Protein AF-A0A9Q0GE76-F1 (afdb_monomer_lite)

Structure (mmCIF, N/CA/C/O backbone):
data_AF-A0A9Q0GE76-F1
#
_entry.id   AF-A0A9Q0GE76-F1
#
loop_
_atom_site.group_PDB
_atom_site.id
_atom_site.type_symbol
_atom_site.label_atom_id
_atom_site.label_alt_id
_atom_site.label_comp_id
_atom_site.label_asym_id
_atom_site.label_entity_id
_atom_site.label_seq_id
_atom_site.pdbx_PDB_ins_code
_atom_site.Cartn_x
_atom_site.Cartn_y
_atom_site.Cartn_z
_atom_site.occupancy
_atom_site.B_iso_or_equiv
_atom_site.auth_seq_id
_atom_site.auth_comp_id
_atom_site.auth_asym_id
_atom_site.auth_atom_id
_atom_site.pdbx_PDB_model_num
ATOM 1 N N . MET A 1 1 ? -14.699 -51.812 -20.882 1.00 36.34 1 MET A N 1
ATOM 2 C CA . MET A 1 1 ? -13.982 -50.921 -19.942 1.00 36.34 1 MET A CA 1
ATOM 3 C C . MET A 1 1 ? -14.467 -49.500 -20.167 1.00 36.34 1 MET A C 1
ATOM 5 O O . MET A 1 1 ? -14.424 -49.036 -21.296 1.00 36.34 1 MET A O 1
ATOM 9 N N . ARG A 1 2 ? -15.008 -48.868 -19.119 1.00 34.66 2 ARG A N 1
ATOM 10 C CA . ARG A 1 2 ? -15.508 -47.485 -19.124 1.00 34.66 2 ARG A CA 1
ATOM 11 C C . ARG A 1 2 ? -14.364 -46.506 -19.398 1.00 34.66 2 ARG A C 1
ATOM 13 O O . ARG A 1 2 ? -13.300 -46.657 -18.803 1.00 34.66 2 ARG A O 1
ATOM 20 N N . ARG A 1 3 ? -14.626 -45.445 -20.157 1.00 31.73 3 ARG A N 1
ATOM 21 C CA . ARG A 1 3 ? -14.050 -44.131 -19.863 1.00 31.73 3 ARG A CA 1
ATOM 22 C C . ARG A 1 3 ? -15.157 -43.089 -19.976 1.00 31.73 3 ARG A C 1
ATOM 24 O O . ARG A 1 3 ? -15.777 -42.942 -21.020 1.00 31.73 3 ARG A O 1
ATOM 31 N N . VAL A 1 4 ? -15.447 -42.495 -18.828 1.00 36.97 4 VAL A N 1
ATOM 32 C CA . VAL A 1 4 ? -16.409 -41.422 -18.597 1.00 36.97 4 VAL A CA 1
ATOM 33 C C . VAL A 1 4 ? -15.795 -40.146 -19.166 1.00 36.97 4 VAL A C 1
ATOM 35 O O . VAL A 1 4 ? -14.656 -39.827 -18.827 1.00 36.97 4 VAL A O 1
ATOM 38 N N . GLY A 1 5 ? -16.518 -39.459 -20.050 1.00 33.78 5 GLY A N 1
ATOM 39 C CA . GLY A 1 5 ? -16.226 -38.072 -20.394 1.00 33.78 5 GLY A CA 1
ATOM 40 C C . GLY A 1 5 ? -16.645 -37.199 -19.219 1.00 33.78 5 GLY A C 1
ATOM 41 O O . GLY A 1 5 ? -17.834 -37.081 -18.943 1.00 33.78 5 GLY A O 1
ATOM 42 N N . GLY A 1 6 ? -15.663 -36.684 -18.483 1.00 31.02 6 GLY A N 1
ATOM 43 C CA . GLY A 1 6 ? -15.847 -35.573 -17.559 1.00 31.02 6 GLY A CA 1
ATOM 44 C C . GLY A 1 6 ? -15.512 -34.301 -18.318 1.00 31.02 6 GLY A C 1
ATOM 45 O O . GLY A 1 6 ? -14.341 -34.021 -18.555 1.00 31.02 6 GLY A O 1
ATOM 46 N N . GLU A 1 7 ? -16.547 -33.607 -18.768 1.00 31.56 7 GLU A N 1
ATOM 47 C CA . GLU A 1 7 ? -16.468 -32.236 -19.254 1.00 31.56 7 GLU A CA 1
ATOM 48 C C . GLU A 1 7 ? -16.295 -31.359 -18.008 1.00 31.56 7 GLU A C 1
ATOM 50 O O . GLU A 1 7 ? -17.175 -31.289 -17.151 1.00 31.56 7 GLU A O 1
ATOM 55 N N . GLU A 1 8 ? -15.089 -30.822 -17.821 1.00 35.66 8 GLU A N 1
ATOM 56 C CA . GLU A 1 8 ? -14.811 -29.863 -16.758 1.00 35.66 8 GLU A CA 1
ATOM 57 C C . GLU A 1 8 ? -15.479 -28.537 -17.137 1.00 35.66 8 GLU A C 1
ATOM 59 O O . GLU A 1 8 ? -14.903 -27.721 -17.857 1.00 35.66 8 GLU A O 1
ATOM 64 N N . ASP A 1 9 ? -16.706 -28.336 -16.654 1.00 33.47 9 ASP A N 1
ATOM 65 C CA . ASP A 1 9 ? -17.373 -27.035 -16.613 1.00 33.47 9 ASP A CA 1
ATOM 66 C C . ASP A 1 9 ? -16.577 -26.097 -15.694 1.00 33.47 9 ASP A C 1
ATOM 68 O O . ASP A 1 9 ? -16.864 -25.910 -14.507 1.00 33.47 9 ASP A O 1
ATOM 72 N N . GLY A 1 10 ? -15.520 -25.508 -16.246 1.00 40.62 10 GLY A N 1
ATOM 73 C CA . GLY A 1 10 ? -14.875 -24.338 -15.682 1.00 40.62 10 GLY A CA 1
ATOM 74 C C . GLY A 1 10 ? -15.863 -23.183 -15.739 1.00 40.62 10 GLY A C 1
ATOM 75 O O . GLY A 1 10 ? -15.993 -22.530 -16.771 1.00 40.62 10 GLY A O 1
ATOM 76 N N . VAL A 1 11 ? -16.571 -22.942 -14.635 1.00 41.84 11 VAL A N 1
ATOM 77 C CA . VAL A 1 11 ? -17.448 -21.779 -14.460 1.00 41.84 11 VAL A CA 1
ATOM 78 C C . VAL A 1 11 ? -16.583 -20.519 -14.519 1.00 41.84 11 VAL A C 1
ATOM 80 O O . VAL A 1 11 ? -16.054 -20.046 -13.512 1.00 41.84 11 VAL A O 1
ATOM 83 N N . LEU A 1 12 ? -16.402 -19.989 -15.727 1.00 40.25 12 LEU A N 1
ATOM 84 C CA . LEU A 1 12 ? -15.929 -18.634 -15.953 1.00 40.25 12 LEU A CA 1
ATOM 85 C C . LEU A 1 12 ? -17.039 -17.719 -15.445 1.00 40.25 12 LEU A C 1
ATOM 87 O O . LEU A 1 12 ? -18.033 -17.498 -16.130 1.00 40.25 12 LEU A O 1
ATOM 91 N N . VAL A 1 13 ? -16.909 -17.263 -14.200 1.00 48.38 13 VAL A N 1
ATOM 92 C CA . VAL A 1 13 ? -17.809 -16.249 -13.655 1.00 48.38 13 VAL A CA 1
ATOM 93 C C . VAL A 1 13 ? -17.644 -15.008 -14.524 1.00 48.38 13 VAL A C 1
ATOM 95 O O . VAL A 1 13 ? -16.573 -14.402 -14.538 1.00 48.38 13 VAL A O 1
ATOM 98 N N . ASP A 1 14 ? -18.690 -14.682 -15.276 1.00 49.78 14 ASP A N 1
ATOM 99 C CA . ASP A 1 14 ? -18.704 -13.556 -16.198 1.00 49.78 14 ASP A CA 1
ATOM 100 C C . ASP A 1 14 ? -18.485 -12.248 -15.417 1.00 49.78 14 ASP A C 1
ATOM 102 O O . ASP A 1 14 ? -19.073 -12.033 -14.347 1.00 49.78 14 ASP A O 1
ATOM 106 N N . ASP A 1 15 ? -17.632 -11.360 -15.933 1.00 50.59 15 ASP A N 1
ATOM 107 C CA . ASP A 1 15 ? -17.317 -10.071 -15.300 1.00 50.59 15 ASP A CA 1
ATOM 108 C C . ASP A 1 15 ? -18.595 -9.232 -15.093 1.00 50.59 15 ASP A C 1
ATOM 110 O O . ASP A 1 15 ? -18.700 -8.448 -14.142 1.00 50.59 15 ASP A O 1
ATOM 114 N N . GLU A 1 16 ? -19.615 -9.437 -15.933 1.00 55.38 16 GLU A N 1
ATOM 115 C CA . GLU A 1 16 ? -20.924 -8.796 -15.804 1.00 55.38 16 GLU A CA 1
ATOM 116 C C . GLU A 1 16 ? -21.719 -9.305 -14.587 1.00 55.38 16 GLU A C 1
ATOM 118 O O . GLU A 1 16 ? -22.414 -8.532 -13.914 1.00 55.38 16 GLU A O 1
ATOM 123 N N . GLU A 1 17 ? -21.588 -10.587 -14.250 1.00 66.50 17 GLU A N 1
ATOM 124 C CA . GLU A 1 17 ? -22.221 -11.184 -13.075 1.00 66.50 17 GLU A CA 1
ATOM 125 C C . GLU A 1 17 ? -21.525 -10.729 -11.787 1.00 66.50 17 GLU A C 1
ATOM 127 O O . GLU A 1 17 ? -22.196 -10.350 -10.821 1.00 66.50 17 GLU A O 1
ATOM 132 N N . LEU A 1 18 ? -20.190 -10.645 -11.790 1.00 56.22 18 LEU A N 1
ATOM 133 C CA . LEU A 1 18 ? -19.422 -10.038 -10.698 1.00 56.22 18 LEU A CA 1
ATOM 134 C C . LEU A 1 18 ? -19.805 -8.572 -10.488 1.00 56.22 18 LEU A C 1
ATOM 136 O O . LEU A 1 18 ? -20.020 -8.147 -9.348 1.00 56.22 18 LEU A O 1
ATOM 140 N N . PHE A 1 19 ? -19.959 -7.807 -11.569 1.00 55.41 19 PHE A N 1
ATOM 141 C CA . PHE A 1 19 ? -20.387 -6.414 -11.500 1.00 55.41 19 PHE A CA 1
ATOM 142 C C . PHE A 1 19 ? -21.818 -6.277 -10.965 1.00 55.41 19 PHE A C 1
ATOM 144 O O . PHE A 1 19 ? -22.079 -5.434 -10.101 1.00 55.41 19 PHE A O 1
ATOM 151 N N . ARG A 1 20 ? -22.749 -7.135 -11.403 1.00 66.25 20 ARG A N 1
ATOM 152 C CA . ARG A 1 20 ? -24.117 -7.191 -10.860 1.00 66.25 20 ARG A CA 1
ATOM 153 C C . ARG A 1 20 ? -24.128 -7.545 -9.380 1.00 66.25 20 ARG A C 1
ATOM 155 O O . ARG A 1 20 ? -24.852 -6.904 -8.619 1.00 66.25 20 ARG A O 1
ATOM 162 N N . ARG A 1 21 ? -23.319 -8.513 -8.954 1.00 67.38 21 ARG A N 1
ATOM 163 C CA . ARG A 1 21 ? -23.242 -8.955 -7.556 1.00 67.38 21 ARG A CA 1
ATOM 164 C C . ARG A 1 21 ? -22.622 -7.888 -6.658 1.00 67.38 21 ARG A C 1
ATOM 166 O O . ARG A 1 21 ? -23.138 -7.631 -5.571 1.00 67.38 21 ARG A O 1
ATOM 173 N N . TRP A 1 22 ? -21.591 -7.196 -7.143 1.00 73.50 22 TRP A N 1
ATOM 174 C CA . TRP A 1 22 ? -21.016 -6.023 -6.485 1.00 73.50 22 TRP A CA 1
ATOM 175 C C . TRP A 1 22 ? -22.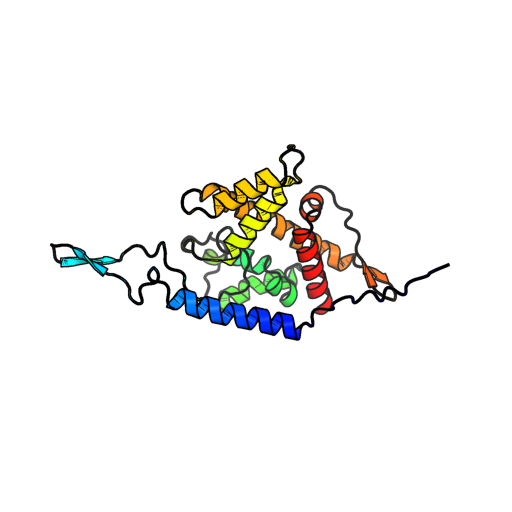044 -4.896 -6.344 1.00 73.50 22 TRP A C 1
ATOM 177 O O . TRP A 1 22 ? -22.257 -4.384 -5.245 1.00 73.50 22 TRP A O 1
ATOM 187 N N . LYS A 1 23 ? -22.745 -4.560 -7.434 1.00 66.25 23 LYS A N 1
ATOM 188 C CA . LYS A 1 23 ? -23.779 -3.519 -7.452 1.00 66.25 23 LYS A CA 1
ATOM 189 C C . LYS A 1 23 ? -24.917 -3.863 -6.488 1.00 66.25 23 LYS A C 1
ATOM 191 O O . LYS A 1 23 ? -25.339 -3.009 -5.715 1.00 66.25 23 LYS A O 1
ATOM 196 N N . TRP A 1 24 ? -25.365 -5.118 -6.473 1.00 77.88 24 TRP A N 1
ATOM 197 C CA . TRP A 1 24 ? -26.381 -5.604 -5.540 1.00 77.88 24 TRP A CA 1
ATOM 198 C C . TRP A 1 24 ? -25.938 -5.444 -4.081 1.00 77.88 24 TRP A C 1
ATOM 200 O O . TRP A 1 24 ? -26.679 -4.865 -3.284 1.00 77.88 24 TRP A O 1
ATOM 210 N N . GLY A 1 25 ? -24.715 -5.870 -3.748 1.00 72.25 25 GLY A N 1
ATOM 211 C CA . GLY A 1 25 ? -24.142 -5.714 -2.409 1.00 72.25 25 GLY A CA 1
ATOM 212 C C . GLY A 1 25 ? -24.018 -4.250 -1.981 1.00 72.25 25 GLY A C 1
ATOM 213 O O . GLY A 1 25 ? -24.386 -3.909 -0.858 1.00 72.25 25 GLY A O 1
ATOM 214 N N . TYR A 1 26 ? -23.587 -3.370 -2.888 1.00 69.38 26 TYR A N 1
ATOM 215 C CA . TYR A 1 26 ? -23.480 -1.930 -2.648 1.00 69.38 26 TYR A CA 1
ATOM 216 C C . TYR A 1 26 ? -24.834 -1.299 -2.292 1.00 69.38 26 TYR A C 1
ATOM 218 O O . TYR A 1 26 ? -24.951 -0.624 -1.267 1.00 69.38 26 TYR A O 1
ATOM 226 N N . TYR A 1 27 ? -25.882 -1.568 -3.081 1.00 70.25 27 TYR A N 1
ATOM 227 C CA . TYR A 1 27 ? -27.222 -1.032 -2.814 1.00 70.25 27 TYR A CA 1
ATOM 228 C C . TYR A 1 27 ? -27.811 -1.553 -1.499 1.00 70.25 27 TYR A C 1
ATOM 230 O O . TYR A 1 27 ? -28.368 -0.772 -0.727 1.00 70.25 27 TYR A O 1
ATOM 238 N N . HIS A 1 28 ? -27.664 -2.850 -1.215 1.00 74.81 28 HIS A N 1
ATOM 239 C CA . HIS A 1 28 ? -28.216 -3.449 0.003 1.00 74.81 28 HIS A CA 1
ATOM 240 C C . HIS A 1 28 ? -27.469 -2.993 1.258 1.00 74.81 28 HIS A C 1
ATOM 242 O O . HIS A 1 28 ? -28.109 -2.703 2.269 1.00 74.81 28 HIS A O 1
ATOM 248 N N . MET A 1 29 ? -26.140 -2.850 1.202 1.00 69.06 29 MET A N 1
ATOM 249 C CA . MET A 1 29 ? -25.375 -2.278 2.313 1.00 69.06 29 MET A CA 1
ATOM 250 C C . MET A 1 29 ? -25.726 -0.812 2.546 1.00 69.06 29 MET A C 1
ATOM 252 O O . MET A 1 29 ? -25.928 -0.428 3.693 1.00 69.06 29 MET A O 1
ATOM 256 N N . GLY A 1 30 ? -25.851 0.001 1.493 1.00 66.25 30 GLY A N 1
ATOM 257 C CA . GLY A 1 30 ? -26.258 1.402 1.629 1.00 66.25 30 GLY A CA 1
ATOM 258 C C . GLY A 1 30 ? -27.639 1.544 2.275 1.00 66.25 30 GLY A C 1
ATOM 259 O O . GLY A 1 30 ? -27.824 2.353 3.187 1.00 66.25 30 GLY A O 1
ATOM 260 N N . ALA A 1 31 ? -28.593 0.702 1.869 1.00 69.25 31 ALA A N 1
ATOM 261 C CA . ALA A 1 31 ? -29.918 0.646 2.477 1.00 69.25 31 ALA A CA 1
ATOM 262 C C . ALA A 1 31 ? -29.854 0.227 3.957 1.00 69.25 31 ALA A C 1
ATOM 264 O O . ALA A 1 31 ? -30.420 0.917 4.803 1.00 69.25 31 ALA A O 1
ATOM 265 N N . ALA A 1 32 ? -29.107 -0.835 4.281 1.00 71.31 32 ALA A N 1
ATOM 266 C CA . ALA A 1 32 ? -28.954 -1.346 5.644 1.00 71.31 32 ALA A CA 1
ATOM 267 C C . ALA A 1 32 ? -28.254 -0.350 6.585 1.00 71.31 32 ALA A C 1
ATOM 269 O O . ALA A 1 32 ? -28.627 -0.215 7.750 1.00 71.31 32 ALA A O 1
ATOM 270 N N . ILE A 1 33 ? -27.253 0.377 6.083 1.00 66.06 33 ILE A N 1
ATOM 271 C CA . ILE A 1 33 ? -26.531 1.419 6.822 1.00 66.06 33 ILE A CA 1
ATOM 272 C C . ILE A 1 33 ? -27.467 2.583 7.168 1.00 66.06 33 ILE A C 1
ATOM 274 O O . ILE A 1 33 ? -27.432 3.079 8.297 1.00 66.06 33 ILE A O 1
ATOM 278 N N . ASN A 1 34 ? -28.318 2.990 6.224 1.00 65.94 34 ASN A N 1
ATOM 279 C CA . ASN A 1 34 ? -29.277 4.081 6.405 1.00 65.94 34 ASN A CA 1
ATOM 280 C C . ASN A 1 34 ? -30.494 3.684 7.258 1.00 65.94 34 ASN A C 1
ATOM 282 O O . ASN A 1 34 ? -31.120 4.555 7.862 1.00 65.94 34 ASN A O 1
ATOM 286 N N . SER A 1 35 ? -30.834 2.393 7.317 1.00 64.94 35 SER A N 1
ATOM 287 C CA . SER A 1 35 ? -31.911 1.860 8.159 1.00 64.94 35 SER A CA 1
ATOM 288 C C . SER A 1 35 ? -31.447 1.426 9.554 1.00 64.94 35 SER A C 1
ATOM 290 O O . SER A 1 35 ? -32.275 1.064 10.387 1.00 64.94 35 SER A O 1
ATOM 292 N N . SER A 1 36 ? -30.138 1.418 9.827 1.00 62.47 36 SER A N 1
ATOM 293 C CA . SER A 1 36 ? -29.599 0.942 11.102 1.00 62.47 36 SER A CA 1
ATOM 294 C C . SER A 1 36 ? -29.864 1.939 12.232 1.00 62.47 36 SER A C 1
ATOM 296 O O . SER A 1 36 ? -29.447 3.093 12.169 1.00 62.47 36 SER A O 1
ATOM 298 N N . HIS A 1 37 ? -30.494 1.476 13.317 1.00 52.38 37 HIS A N 1
ATOM 299 C CA . HIS A 1 37 ? -30.852 2.284 14.494 1.00 52.38 37 HIS A CA 1
ATOM 300 C C . HIS A 1 37 ? -29.665 2.998 15.171 1.00 52.38 37 HIS A C 1
ATOM 302 O O . HIS A 1 37 ? -29.872 3.978 15.884 1.00 52.38 37 HIS A O 1
ATOM 308 N N . ARG A 1 38 ? -28.422 2.538 14.952 1.00 53.09 38 ARG A N 1
ATOM 309 C CA . ARG A 1 38 ? -27.202 3.198 15.464 1.00 53.09 38 ARG A CA 1
ATOM 310 C C . ARG A 1 38 ? -26.781 4.422 14.644 1.00 53.09 38 ARG A C 1
ATOM 312 O O . ARG A 1 38 ? -25.947 5.199 15.093 1.00 53.09 38 ARG A O 1
ATOM 319 N N . ASN A 1 39 ? -27.351 4.608 13.456 1.00 53.06 39 ASN A N 1
ATOM 320 C CA . ASN A 1 39 ? -26.994 5.660 12.514 1.00 53.06 39 ASN A CA 1
ATOM 321 C C . ASN A 1 39 ? -28.075 6.754 12.516 1.00 53.06 39 ASN A C 1
ATOM 323 O O . ASN A 1 39 ? -28.866 6.900 11.586 1.00 53.06 39 ASN A O 1
ATOM 327 N N . LEU A 1 40 ? -28.169 7.484 13.630 1.00 52.72 40 LEU A N 1
ATOM 328 C CA . LEU A 1 40 ? -29.172 8.535 13.834 1.00 52.72 40 LEU A CA 1
ATOM 329 C C . LEU A 1 40 ? -29.051 9.635 12.768 1.00 52.72 40 LEU A C 1
ATOM 331 O O . LEU A 1 40 ? -27.985 10.208 12.584 1.00 52.72 40 LEU A O 1
ATOM 335 N N . LYS A 1 41 ? -30.149 9.989 12.089 1.00 49.34 41 LYS A N 1
ATOM 336 C CA . LYS A 1 41 ? -30.158 10.943 10.956 1.00 49.34 41 LYS A CA 1
ATOM 337 C C . LYS A 1 41 ? -29.669 12.366 11.279 1.00 49.34 41 LYS A C 1
ATOM 339 O O . LYS A 1 41 ? -29.375 13.112 10.354 1.00 49.34 41 LYS A O 1
ATOM 344 N N . ALA A 1 42 ? -29.541 12.738 12.551 1.00 52.25 42 ALA A N 1
ATOM 345 C CA . ALA A 1 42 ? -29.111 14.066 12.980 1.00 52.25 42 ALA A CA 1
ATOM 346 C C . ALA A 1 42 ? -28.002 13.989 14.036 1.00 52.25 42 ALA A C 1
ATOM 348 O O . ALA A 1 42 ? -27.852 12.987 14.734 1.00 52.25 42 ALA A O 1
ATOM 349 N N . LEU A 1 43 ? -27.216 15.059 14.124 1.00 50.38 43 LEU A N 1
ATOM 350 C CA . LEU A 1 43 ? -26.280 15.310 15.209 1.00 50.38 43 LEU A CA 1
ATOM 351 C C . LEU A 1 43 ? -27.047 15.419 16.524 1.00 50.38 43 LEU A C 1
ATOM 353 O O . LEU A 1 43 ? -27.748 16.401 16.746 1.00 50.38 43 LEU A O 1
ATOM 357 N N . THR A 1 44 ? -26.943 14.412 17.388 1.00 51.59 44 THR A N 1
ATOM 358 C CA . THR A 1 44 ? -27.561 14.463 18.712 1.00 51.59 44 THR A CA 1
ATOM 359 C C . THR A 1 44 ? -26.769 15.448 19.571 1.00 51.59 44 THR A C 1
ATOM 361 O O . THR A 1 44 ? -25.779 15.089 20.208 1.00 51.59 44 THR A O 1
ATOM 364 N N . THR A 1 45 ? -27.156 16.721 19.552 1.00 54.78 45 THR A N 1
ATOM 365 C CA . THR A 1 45 ? -26.807 17.658 20.619 1.00 54.78 45 THR A CA 1
ATOM 366 C C . THR A 1 45 ? -27.635 17.290 21.841 1.00 54.78 45 THR A C 1
ATOM 368 O O . THR A 1 45 ? -28.852 17.455 21.848 1.00 54.78 45 THR A O 1
ATOM 371 N N . VAL A 1 46 ? -26.985 16.742 22.860 1.00 55.50 46 VAL A N 1
ATOM 372 C CA . VAL A 1 46 ? -27.577 16.489 24.171 1.00 55.50 46 VAL A CA 1
ATOM 373 C C . VAL A 1 46 ? -27.581 17.814 24.927 1.00 55.50 46 VAL A C 1
ATOM 375 O O . VAL A 1 46 ? -26.522 18.358 25.226 1.00 55.50 46 VAL A O 1
ATOM 378 N N . THR A 1 47 ? -28.759 18.356 25.222 1.00 59.81 47 THR A N 1
ATOM 379 C CA . THR A 1 47 ? -28.901 19.488 26.146 1.00 59.81 47 THR A CA 1
ATOM 380 C C . THR A 1 47 ? -28.720 18.995 27.577 1.00 59.81 47 THR A C 1
ATOM 382 O O . THR A 1 47 ? -29.517 18.185 28.055 1.00 59.81 47 THR A O 1
ATOM 385 N N . LEU A 1 48 ? -27.689 19.479 28.268 1.00 67.19 48 LEU A N 1
ATOM 386 C CA . LEU A 1 48 ? -27.581 19.344 29.722 1.00 67.19 48 LEU A CA 1
ATOM 387 C C . LEU A 1 48 ? -28.691 20.151 30.424 1.00 67.19 48 LEU A C 1
ATOM 389 O O . LEU A 1 48 ? -29.321 21.018 29.815 1.00 67.19 48 LEU A O 1
ATOM 393 N N . LYS A 1 49 ? -28.931 19.883 31.715 1.00 67.25 49 LYS A N 1
ATOM 394 C CA . LYS A 1 49 ? -29.987 20.543 32.520 1.00 67.25 49 LYS A CA 1
ATOM 395 C C . LYS A 1 49 ? -29.813 22.069 32.621 1.00 67.25 49 LYS A C 1
ATOM 397 O O . LYS A 1 49 ? -30.762 22.787 32.901 1.00 67.25 49 LYS A O 1
ATOM 402 N N . ASP A 1 50 ? -28.602 22.527 32.360 1.00 65.25 50 ASP A N 1
ATOM 403 C CA . ASP A 1 50 ? -28.073 23.884 32.395 1.00 65.25 50 ASP A CA 1
ATOM 404 C C . ASP A 1 50 ? -28.098 24.571 31.008 1.00 65.25 50 ASP A C 1
ATOM 406 O O . ASP A 1 50 ? -27.612 25.686 30.851 1.00 65.25 50 ASP A O 1
ATOM 410 N N . GLY A 1 51 ? -28.707 23.940 29.995 1.00 65.81 51 GLY A N 1
ATOM 411 C CA . GLY A 1 51 ? -28.939 24.527 28.667 1.00 65.81 51 GLY A CA 1
ATOM 412 C C . GLY A 1 51 ? -27.772 24.393 27.682 1.00 65.81 51 GLY A C 1
ATOM 413 O O . GLY A 1 51 ? -27.918 24.723 26.506 1.00 65.81 51 GLY A O 1
ATOM 414 N N . THR A 1 52 ? -26.630 23.861 28.120 1.00 66.38 52 THR A N 1
ATOM 415 C CA . THR A 1 52 ? -25.457 23.619 27.268 1.00 66.38 52 THR A CA 1
ATOM 416 C C . THR A 1 52 ? -25.714 22.470 26.286 1.00 66.38 52 THR A C 1
ATOM 418 O O . THR A 1 52 ? -26.029 21.351 26.695 1.00 66.38 52 THR A O 1
ATOM 421 N N . LEU A 1 53 ? -25.554 22.734 24.985 1.00 61.94 53 LEU A N 1
ATOM 422 C CA . LEU A 1 53 ? -25.663 21.745 23.906 1.00 61.94 53 LEU A CA 1
ATOM 423 C C . LEU A 1 53 ? -24.335 20.989 23.746 1.00 61.94 53 LEU A C 1
ATOM 425 O O . LEU A 1 53 ? -23.377 21.524 23.190 1.00 61.94 53 LEU A O 1
ATOM 429 N N . ILE A 1 54 ? -24.270 19.735 24.192 1.00 56.31 54 ILE A N 1
ATOM 430 C CA . ILE A 1 54 ? -23.101 18.867 23.998 1.00 56.31 54 ILE A CA 1
ATOM 431 C C . ILE A 1 54 ? -23.322 17.980 22.776 1.00 56.31 54 ILE A C 1
ATOM 433 O O . ILE A 1 54 ? -24.266 17.197 22.721 1.00 56.31 54 ILE A O 1
ATOM 437 N N . ARG A 1 55 ? -22.425 18.063 21.794 1.00 54.59 55 ARG A N 1
ATOM 438 C CA . ARG A 1 55 ? -22.407 17.164 20.633 1.00 54.59 55 ARG A CA 1
ATOM 439 C C . ARG A 1 55 ? -22.003 15.755 21.080 1.00 54.59 55 ARG A C 1
ATOM 441 O O . ARG A 1 55 ? -20.907 15.577 21.606 1.00 54.59 55 ARG A O 1
ATOM 448 N N . ALA A 1 56 ? -22.867 14.760 20.876 1.00 50.94 56 ALA A N 1
ATOM 449 C CA . ALA A 1 56 ? -22.519 13.365 21.147 1.00 50.94 56 ALA A CA 1
ATOM 450 C C . ALA A 1 56 ? -21.313 12.925 20.277 1.00 50.94 56 ALA A C 1
ATOM 452 O O . ALA A 1 56 ? -21.288 13.263 19.089 1.00 50.94 56 ALA A O 1
ATOM 453 N N . PRO A 1 57 ? -20.323 12.182 20.819 1.00 53.72 57 PRO A N 1
ATOM 454 C CA . PRO A 1 57 ? -19.183 11.694 20.040 1.00 53.72 57 PRO A CA 1
ATOM 455 C C . PRO A 1 57 ? -19.648 10.795 18.885 1.00 53.72 57 PRO A C 1
ATOM 457 O O . PRO A 1 57 ? -20.415 9.860 19.108 1.00 53.72 57 PRO A O 1
ATOM 460 N N . GLU A 1 58 ? -19.165 11.025 17.659 1.00 55.09 58 GLU A N 1
ATOM 461 C CA . GLU A 1 58 ? -19.627 10.323 16.438 1.00 55.09 58 GLU A CA 1
ATOM 462 C C . GLU A 1 58 ? -19.226 8.832 16.348 1.00 55.09 58 GLU A C 1
ATOM 464 O O . GLU A 1 58 ? -19.531 8.160 15.370 1.00 55.09 58 GLU A O 1
ATOM 469 N N . SER A 1 59 ? -18.626 8.282 17.408 1.00 51.94 59 SER A N 1
ATOM 470 C CA . SER A 1 59 ? -17.793 7.065 17.450 1.00 51.94 59 SER A CA 1
ATOM 471 C C . SER A 1 59 ? -18.459 5.720 17.079 1.00 51.94 59 SER A C 1
ATOM 473 O O . SER A 1 59 ? -17.865 4.663 17.266 1.00 51.94 59 SER A O 1
ATOM 475 N N . THR A 1 60 ? -19.700 5.699 16.590 1.00 55.66 60 THR A N 1
ATOM 476 C CA . THR A 1 60 ? -20.389 4.458 16.162 1.00 55.66 60 THR A CA 1
ATOM 477 C C . THR A 1 60 ? -21.231 4.609 14.893 1.00 55.66 60 THR A C 1
ATOM 479 O O . THR A 1 60 ? -21.989 3.698 14.546 1.00 55.66 60 THR A O 1
ATOM 482 N N . ARG A 1 61 ? -21.115 5.735 14.180 1.00 59.09 61 ARG A N 1
ATOM 483 C CA . ARG A 1 61 ? -21.854 5.963 12.935 1.00 59.09 61 ARG A CA 1
ATOM 484 C C . ARG A 1 61 ? -21.086 5.374 11.756 1.00 59.09 61 ARG A C 1
ATOM 486 O O . ARG A 1 61 ? -19.872 5.470 11.674 1.00 59.09 61 ARG A O 1
ATOM 493 N N . ILE A 1 62 ? -21.805 4.742 10.832 1.00 60.03 62 ILE A N 1
ATOM 494 C CA . ILE A 1 62 ? -21.222 4.208 9.597 1.00 60.03 62 ILE A CA 1
ATOM 495 C C . ILE A 1 62 ? -21.749 5.076 8.463 1.00 60.03 62 ILE A C 1
ATOM 497 O O . ILE A 1 62 ? -22.891 4.921 8.054 1.00 60.03 62 ILE A O 1
ATOM 501 N N . ALA A 1 63 ? -20.962 6.010 7.944 1.00 60.72 63 ALA A N 1
ATOM 502 C CA . ALA A 1 63 ? -21.384 6.783 6.779 1.00 60.72 63 ALA A CA 1
ATOM 503 C C . ALA A 1 63 ? -21.079 6.028 5.470 1.00 60.72 63 ALA A C 1
ATOM 505 O O . ALA A 1 63 ? -20.120 5.248 5.372 1.00 60.72 63 ALA A O 1
ATOM 506 N N . CYS A 1 64 ? -21.910 6.254 4.451 1.00 52.19 64 CYS A N 1
ATOM 507 C CA . CYS A 1 64 ? -21.528 5.994 3.066 1.00 52.19 64 CYS A CA 1
ATOM 508 C C . CYS A 1 64 ? -20.780 7.236 2.578 1.00 52.19 64 CYS A C 1
ATOM 510 O O . CYS A 1 64 ? -21.357 8.321 2.564 1.00 52.19 64 CYS A O 1
ATOM 512 N N . GLN A 1 65 ? -19.502 7.090 2.243 1.00 53.25 65 GLN A N 1
ATOM 513 C CA . GLN A 1 65 ? -18.687 8.166 1.689 1.00 53.25 65 GLN A CA 1
ATOM 514 C C . GLN A 1 65 ? -18.016 7.678 0.409 1.00 53.25 65 GLN A C 1
ATOM 516 O O . GLN A 1 65 ? -17.585 6.524 0.337 1.00 53.25 65 GLN A O 1
ATOM 521 N N . ASP A 1 66 ? -17.940 8.568 -0.580 1.00 49.34 66 ASP A N 1
ATOM 522 C CA . ASP A 1 66 ? -17.131 8.363 -1.775 1.00 49.34 66 ASP A CA 1
ATOM 523 C C . ASP A 1 66 ? -15.676 8.654 -1.415 1.00 49.34 66 ASP A C 1
ATOM 525 O O . ASP A 1 66 ? -15.265 9.804 -1.258 1.00 49.34 66 ASP A O 1
ATOM 529 N N . GLU A 1 67 ? -14.907 7.589 -1.216 1.00 50.97 67 GLU A N 1
ATOM 530 C CA . GLU A 1 67 ? -13.527 7.695 -0.763 1.00 50.97 67 GLU A CA 1
ATOM 531 C C . GLU A 1 67 ? -12.565 7.680 -1.961 1.00 50.97 67 GLU A C 1
ATOM 533 O O . GLU A 1 67 ? -12.689 6.826 -2.853 1.00 50.97 67 GLU A O 1
ATOM 538 N N . PRO A 1 68 ? -11.591 8.607 -2.026 1.00 51.78 68 PRO A N 1
ATOM 539 C CA . PRO A 1 68 ? -10.552 8.532 -3.039 1.00 51.78 68 PRO A CA 1
ATOM 540 C C . PRO A 1 68 ? -9.762 7.228 -2.865 1.00 51.78 68 PRO A C 1
ATOM 542 O O . PRO A 1 68 ? -9.509 6.786 -1.749 1.00 51.78 68 PRO A O 1
ATOM 545 N N . ARG A 1 69 ? -9.314 6.619 -3.973 1.00 55.56 69 ARG A N 1
ATOM 546 C CA . ARG A 1 69 ? -8.465 5.405 -3.977 1.00 55.56 69 ARG A CA 1
ATOM 547 C C . ARG A 1 69 ? -7.022 5.704 -3.533 1.00 55.56 69 ARG A C 1
ATOM 549 O O . ARG A 1 69 ? -6.052 5.368 -4.216 1.00 55.56 69 ARG A O 1
ATOM 556 N N . GLN A 1 70 ? -6.880 6.425 -2.433 1.00 53.97 70 GLN A N 1
ATOM 557 C CA . GLN A 1 70 ? -5.619 6.718 -1.778 1.00 53.97 70 GLN A CA 1
ATOM 558 C C . GLN A 1 70 ? -5.391 5.661 -0.710 1.00 53.97 70 GLN A C 1
ATOM 560 O O . GLN A 1 70 ? -6.317 5.246 -0.019 1.00 53.97 70 GLN A O 1
ATOM 565 N N . MET A 1 71 ? -4.162 5.171 -0.631 1.00 59.50 71 MET A N 1
ATOM 566 C CA . MET A 1 71 ? -3.834 4.099 0.291 1.00 59.50 71 MET A CA 1
ATOM 567 C C . MET A 1 71 ? -3.283 4.698 1.582 1.00 59.50 71 MET A C 1
ATOM 569 O O . MET A 1 71 ? -2.341 5.491 1.517 1.00 59.50 71 MET A O 1
ATOM 573 N N . LEU A 1 72 ? -3.855 4.309 2.729 1.00 56.31 72 LEU A N 1
ATOM 574 C CA . LEU A 1 72 ? -3.268 4.488 4.063 1.00 56.31 72 LEU A CA 1
ATOM 575 C C . LEU A 1 72 ? -2.955 5.948 4.433 1.00 56.31 72 LEU A C 1
ATOM 577 O O . LEU A 1 72 ? -1.863 6.267 4.903 1.00 56.31 72 LEU A O 1
ATOM 581 N N . VAL A 1 73 ? -3.935 6.846 4.269 1.00 53.00 73 VAL A N 1
ATOM 582 C CA . VAL A 1 73 ? -3.776 8.303 4.491 1.00 53.00 73 VAL A CA 1
ATOM 583 C C . VAL A 1 73 ? -3.445 8.651 5.956 1.00 53.00 73 VAL A C 1
ATOM 585 O O . VAL A 1 73 ? -2.927 9.728 6.229 1.00 53.00 73 VAL A O 1
ATOM 588 N N . ARG A 1 74 ? -3.704 7.761 6.925 1.00 58.75 74 ARG A N 1
ATOM 589 C CA . ARG A 1 74 ? -3.447 8.038 8.355 1.00 58.75 74 ARG A CA 1
ATOM 590 C C . ARG A 1 74 ? -2.003 7.909 8.810 1.00 58.75 74 ARG A C 1
ATOM 592 O O . ARG A 1 74 ? -1.560 8.634 9.699 1.00 58.75 74 ARG A O 1
ATOM 599 N N . GLU A 1 75 ? -1.289 6.923 8.290 1.00 62.16 75 GLU A N 1
ATOM 600 C CA . GLU A 1 75 ? 0.082 6.660 8.733 1.00 62.16 75 GLU A CA 1
ATOM 601 C C . GLU A 1 75 ? 1.107 7.403 7.877 1.00 62.16 75 GLU A C 1
ATOM 603 O O . GLU A 1 75 ? 2.256 7.557 8.295 1.00 62.16 75 GLU A O 1
ATOM 608 N N . TRP A 1 76 ? 0.670 7.918 6.730 1.00 70.25 76 TRP A N 1
ATOM 609 C CA . TRP A 1 76 ? 1.462 8.693 5.788 1.00 70.25 76 TRP A CA 1
ATOM 610 C C . TRP A 1 76 ? 1.028 10.150 5.742 1.00 70.25 76 TRP A C 1
ATOM 612 O O . TRP A 1 76 ? -0.087 10.513 6.110 1.00 70.25 76 TRP A O 1
ATOM 622 N N . ASN A 1 77 ? 1.926 11.013 5.283 1.00 76.31 77 ASN A N 1
ATOM 623 C CA . ASN A 1 77 ? 1.533 12.363 4.891 1.00 76.31 77 ASN A CA 1
ATOM 624 C C . ASN A 1 77 ? 0.839 12.344 3.508 1.00 76.31 77 ASN A C 1
ATOM 626 O O . ASN A 1 77 ? 0.847 11.333 2.798 1.00 76.31 77 ASN A O 1
ATOM 630 N N . LEU A 1 78 ? 0.215 13.461 3.112 1.00 75.75 78 LEU A N 1
ATOM 631 C CA . LEU A 1 78 ? -0.500 13.560 1.826 1.00 75.75 78 LEU A CA 1
ATOM 632 C C . LEU A 1 78 ? 0.399 13.222 0.646 1.00 75.75 78 LEU A C 1
ATOM 634 O O . LEU A 1 78 ? -0.016 12.550 -0.299 1.00 75.75 78 LEU A O 1
ATOM 638 N N . PHE A 1 79 ? 1.629 13.717 0.713 1.00 81.38 79 PHE A N 1
ATOM 639 C CA . PHE A 1 79 ? 2.609 13.535 -0.335 1.00 81.38 79 PHE A CA 1
ATOM 640 C C . PHE A 1 79 ? 2.969 12.055 -0.510 1.00 81.38 79 PHE A C 1
ATOM 642 O O . PHE A 1 79 ? 2.909 11.548 -1.624 1.00 81.38 79 PHE A O 1
ATOM 649 N N . GLU A 1 80 ? 3.254 11.343 0.578 1.00 80.44 80 GLU A N 1
ATOM 650 C CA . GLU A 1 80 ? 3.541 9.909 0.608 1.00 80.44 80 GLU A CA 1
ATOM 651 C C . GLU A 1 80 ? 2.334 9.091 0.138 1.00 80.44 80 GLU A C 1
ATOM 653 O O . GLU A 1 80 ? 2.488 8.219 -0.714 1.00 80.44 80 GLU A O 1
ATOM 658 N N . SER A 1 81 ? 1.120 9.407 0.600 1.00 80.62 81 SER A N 1
ATOM 659 C CA . SER A 1 81 ? -0.094 8.709 0.150 1.00 80.62 81 SER A CA 1
ATOM 660 C C . SER A 1 81 ? -0.329 8.839 -1.352 1.00 80.62 81 SER A C 1
ATOM 662 O O . SER A 1 81 ? -0.694 7.865 -2.015 1.00 80.62 81 SER A O 1
ATOM 664 N N . MET A 1 82 ? -0.045 10.005 -1.932 1.00 82.94 82 MET A N 1
ATOM 665 C CA . MET A 1 82 ? -0.082 10.171 -3.383 1.00 82.94 82 MET A CA 1
ATOM 666 C C . MET A 1 82 ? 1.089 9.476 -4.081 1.00 82.94 82 MET A C 1
ATOM 668 O O . MET A 1 82 ? 0.882 8.834 -5.109 1.00 82.94 82 MET A O 1
ATOM 672 N N . LEU A 1 83 ? 2.301 9.572 -3.534 1.00 83.00 83 LEU A N 1
ATOM 673 C CA . LEU A 1 83 ? 3.509 8.982 -4.110 1.00 83.00 83 LEU A CA 1
ATOM 674 C C . LEU A 1 83 ? 3.375 7.466 -4.273 1.00 83.00 83 LEU A C 1
ATOM 676 O O . LEU A 1 83 ? 3.754 6.919 -5.308 1.00 83.00 83 LEU A O 1
ATOM 680 N N . TYR A 1 84 ? 2.805 6.817 -3.264 1.00 83.56 84 TYR A N 1
ATOM 681 C CA . TYR A 1 84 ? 2.648 5.372 -3.172 1.00 83.56 84 TYR A CA 1
ATOM 682 C C . TYR A 1 84 ? 1.226 4.887 -3.518 1.00 83.56 84 TYR A C 1
ATOM 684 O O . TYR A 1 84 ? 0.910 3.704 -3.377 1.00 83.56 84 TYR A O 1
ATOM 692 N N . SER A 1 85 ? 0.336 5.764 -3.988 1.00 84.00 85 SER A N 1
ATOM 693 C CA . SER A 1 85 ? -0.934 5.329 -4.575 1.00 84.00 85 SER A CA 1
ATOM 694 C C . SER A 1 85 ? -0.655 4.657 -5.917 1.00 84.00 85 SER A C 1
ATOM 696 O O . SER A 1 85 ? -0.037 5.261 -6.794 1.00 84.00 85 SER A O 1
ATOM 698 N N . SER A 1 86 ? -1.156 3.436 -6.121 1.00 78.38 86 SER A N 1
ATOM 699 C CA . SER A 1 86 ? -1.001 2.707 -7.393 1.00 78.38 86 SER A CA 1
ATOM 700 C C . SER A 1 86 ? -1.525 3.508 -8.594 1.00 78.38 86 SER A C 1
ATOM 702 O O . SER A 1 86 ? -0.961 3.454 -9.682 1.00 78.38 86 SER A O 1
ATOM 704 N N . TYR A 1 87 ? -2.577 4.311 -8.401 1.00 82.19 87 TYR A N 1
ATOM 705 C CA . TYR A 1 87 ? -3.155 5.127 -9.469 1.00 82.19 87 TYR A CA 1
ATOM 706 C C . TYR A 1 87 ? -2.295 6.352 -9.807 1.00 82.19 87 TYR A C 1
ATOM 708 O O . TYR A 1 87 ? -1.952 6.586 -10.963 1.00 82.19 87 TYR A O 1
ATOM 716 N N . ILE A 1 88 ? -1.928 7.149 -8.801 1.00 83.81 88 ILE A N 1
ATOM 717 C CA . ILE A 1 88 ? -1.165 8.384 -9.031 1.00 83.81 88 ILE A CA 1
ATOM 718 C C . ILE A 1 88 ? 0.249 8.060 -9.512 1.00 83.81 88 ILE A C 1
ATOM 720 O O . ILE A 1 88 ? 0.746 8.705 -10.436 1.00 83.81 88 ILE A O 1
ATOM 724 N N . SER A 1 89 ? 0.871 7.034 -8.930 1.00 82.38 89 SER A N 1
ATOM 725 C CA . SER A 1 89 ? 2.213 6.609 -9.312 1.00 82.38 89 SER A CA 1
ATOM 726 C C . SER A 1 89 ? 2.296 6.190 -10.774 1.00 82.38 89 SER A C 1
ATOM 728 O O . SER A 1 89 ? 3.205 6.644 -11.465 1.00 82.38 89 SER A O 1
ATOM 730 N N . THR A 1 90 ? 1.320 5.424 -11.273 1.00 84.19 90 THR A N 1
ATOM 731 C CA . THR A 1 90 ? 1.246 4.997 -12.680 1.00 84.19 90 THR A CA 1
ATOM 732 C C . THR A 1 90 ? 0.942 6.140 -13.636 1.00 84.19 90 THR A C 1
ATOM 734 O O . THR A 1 90 ? 1.655 6.305 -14.627 1.00 84.19 90 THR A O 1
ATOM 737 N N . LYS A 1 91 ? -0.027 7.002 -13.311 1.00 85.44 91 LYS A N 1
ATOM 738 C CA . LYS A 1 91 ? -0.419 8.134 -14.167 1.00 85.44 91 LYS A CA 1
ATOM 739 C C . LYS A 1 91 ? 0.636 9.234 -14.256 1.00 85.44 91 LYS A C 1
ATOM 741 O O . LYS A 1 91 ? 0.860 9.789 -15.329 1.00 85.44 91 LYS A O 1
ATOM 746 N N . LEU A 1 92 ? 1.289 9.568 -13.145 1.00 85.19 92 LEU A N 1
ATOM 747 C CA . LEU A 1 92 ? 2.320 10.611 -13.110 1.00 85.19 92 LEU A CA 1
ATOM 748 C C . LEU A 1 92 ? 3.738 10.061 -13.290 1.00 85.19 92 LEU A C 1
ATOM 750 O O . LEU A 1 92 ? 4.676 10.853 -13.409 1.00 85.19 92 LEU A O 1
ATOM 754 N N . LYS A 1 93 ? 3.903 8.731 -13.339 1.00 86.50 93 LYS A N 1
ATOM 755 C CA . LYS A 1 93 ? 5.198 8.034 -13.387 1.00 86.50 93 LYS A CA 1
ATOM 756 C C . LYS A 1 93 ? 6.114 8.521 -12.261 1.00 86.50 93 LYS A C 1
ATOM 758 O O . LYS A 1 93 ? 7.259 8.919 -12.503 1.00 86.50 93 LYS A O 1
ATOM 763 N N . THR A 1 94 ? 5.585 8.556 -11.034 1.00 86.38 94 THR A N 1
ATOM 764 C CA . THR A 1 94 ? 6.269 9.138 -9.861 1.00 86.38 94 THR A CA 1
ATOM 765 C C . THR A 1 94 ? 7.532 8.383 -9.468 1.00 86.38 94 THR A C 1
ATOM 767 O O . THR A 1 94 ? 8.405 8.972 -8.850 1.00 86.38 94 THR A O 1
ATOM 770 N N . TRP A 1 95 ? 7.696 7.136 -9.916 1.00 83.12 95 TRP A N 1
ATOM 771 C CA . TRP A 1 95 ? 8.955 6.391 -9.808 1.00 83.12 95 TRP A CA 1
ATOM 772 C C . TRP A 1 95 ? 10.113 6.992 -10.622 1.00 83.12 95 TRP A C 1
ATOM 774 O O . TRP A 1 95 ? 11.240 6.509 -10.565 1.00 83.12 95 TRP A O 1
ATOM 784 N N . THR A 1 96 ? 9.853 8.021 -11.431 1.00 85.12 96 THR A N 1
ATOM 785 C CA . THR A 1 96 ? 10.888 8.796 -12.115 1.00 85.12 96 THR A CA 1
ATOM 786 C C . THR A 1 96 ? 11.077 10.148 -11.435 1.00 85.12 96 THR A C 1
ATOM 788 O O . THR A 1 96 ? 10.101 10.818 -11.097 1.00 85.12 96 THR A O 1
ATOM 791 N N . ASN A 1 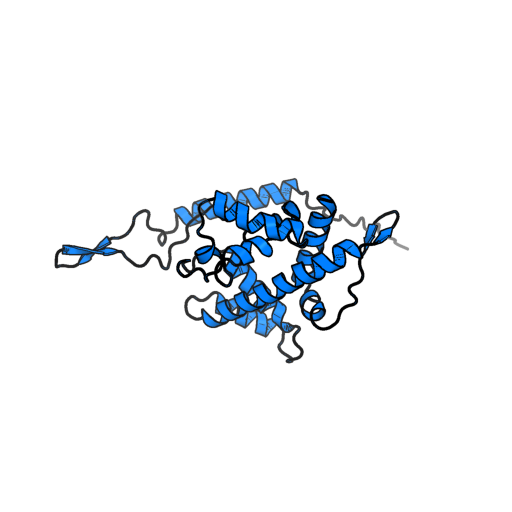97 ? 12.321 10.638 -11.391 1.00 84.88 97 ASN A N 1
ATOM 792 C CA . ASN A 1 97 ? 12.644 11.990 -10.907 1.00 84.88 97 ASN A CA 1
ATOM 793 C C . ASN A 1 97 ? 11.805 13.095 -11.586 1.00 84.88 97 ASN A C 1
ATOM 795 O O . ASN A 1 97 ? 11.559 14.153 -11.009 1.00 84.88 97 ASN A O 1
ATOM 799 N N . LYS A 1 98 ? 11.381 12.877 -12.841 1.00 86.56 98 LYS A N 1
ATOM 800 C CA . LYS A 1 98 ? 10.530 13.816 -13.588 1.00 86.56 98 LYS A CA 1
ATOM 801 C C . LYS A 1 98 ? 9.081 13.799 -13.097 1.00 86.56 98 LYS A C 1
ATOM 803 O O . LYS A 1 98 ? 8.455 14.853 -13.085 1.00 86.56 98 LYS A O 1
ATOM 808 N N . GLY A 1 99 ? 8.540 12.630 -12.760 1.00 84.94 99 GLY A N 1
ATOM 809 C CA . GLY A 1 99 ? 7.176 12.471 -12.255 1.00 84.94 99 GLY A CA 1
ATOM 810 C C . GLY A 1 99 ? 7.037 12.945 -10.814 1.00 84.94 99 GLY A C 1
ATOM 811 O O . GLY A 1 99 ? 6.120 13.698 -10.500 1.00 84.94 99 GLY A O 1
ATOM 812 N N . GLU A 1 100 ? 8.001 12.600 -9.962 1.00 85.31 100 GLU A N 1
ATOM 813 C CA . GLU A 1 100 ? 8.033 13.026 -8.560 1.00 85.31 100 GLU A CA 1
ATOM 814 C C . GLU A 1 100 ? 8.033 14.558 -8.429 1.00 85.31 100 GLU A C 1
ATOM 816 O O . GLU A 1 100 ? 7.196 15.138 -7.736 1.00 85.31 100 GLU A O 1
ATOM 821 N N . LYS A 1 101 ? 8.885 15.246 -9.204 1.00 87.62 101 LYS A N 1
ATOM 822 C CA . LYS A 1 101 ? 8.946 16.718 -9.224 1.00 87.62 101 LYS A CA 1
ATOM 823 C C . LYS A 1 101 ? 7.667 17.390 -9.730 1.00 87.62 101 LYS A C 1
ATOM 825 O O . LYS A 1 101 ? 7.491 18.580 -9.489 1.00 87.62 101 LYS A O 1
ATOM 830 N N . LYS A 1 102 ? 6.774 16.671 -10.423 1.00 87.50 102 LYS A N 1
ATOM 831 C CA . LYS A 1 102 ? 5.469 17.198 -10.867 1.00 87.50 102 LYS A CA 1
ATOM 832 C C . LYS A 1 102 ? 4.402 17.123 -9.780 1.00 87.50 102 LYS A C 1
ATOM 834 O O . LYS A 1 102 ? 3.453 17.900 -9.834 1.00 87.50 102 LYS A O 1
ATOM 839 N N . LEU A 1 103 ? 4.551 16.234 -8.800 1.00 86.75 103 LEU A N 1
ATOM 840 C CA . LEU A 1 103 ? 3.542 16.013 -7.766 1.00 86.75 103 LEU A CA 1
ATOM 841 C C . LEU A 1 103 ? 3.395 17.228 -6.841 1.00 86.75 103 LEU A C 1
ATOM 843 O O . LEU A 1 103 ? 2.290 17.706 -6.600 1.00 86.75 103 LEU A O 1
ATOM 847 N N . MET A 1 104 ? 4.518 17.780 -6.385 1.00 84.62 104 MET A N 1
ATOM 848 C CA . MET A 1 104 ? 4.545 18.937 -5.485 1.00 84.62 104 MET A CA 1
ATOM 849 C C . MET A 1 104 ? 3.888 20.204 -6.078 1.00 84.62 104 MET A C 1
ATOM 851 O O . MET A 1 104 ? 3.035 20.804 -5.424 1.00 84.62 104 MET A O 1
ATOM 855 N N . PRO A 1 105 ? 4.193 20.602 -7.327 1.00 86.00 105 PRO A N 1
ATOM 856 C CA . PRO A 1 105 ? 3.488 21.694 -7.995 1.00 86.00 105 PRO A CA 1
ATOM 857 C C . PRO A 1 105 ? 1.984 21.447 -8.179 1.00 86.00 105 PRO A C 1
ATOM 859 O O . PRO A 1 105 ? 1.204 22.395 -8.121 1.00 86.00 105 PRO A O 1
ATOM 862 N N . LEU A 1 106 ? 1.551 20.199 -8.399 1.00 85.62 106 LEU A N 1
ATOM 863 C CA . LEU A 1 106 ? 0.126 19.866 -8.515 1.00 85.62 106 LEU A CA 1
ATOM 864 C C . LEU A 1 106 ? -0.607 20.045 -7.182 1.00 85.62 106 LEU A C 1
ATOM 866 O O . LEU A 1 106 ? -1.680 20.642 -7.162 1.00 85.62 106 LEU A O 1
ATOM 870 N N . LEU A 1 107 ? 0.002 19.616 -6.075 1.00 81.75 107 LEU A N 1
ATOM 871 C CA . LEU A 1 107 ? -0.523 19.851 -4.726 1.00 81.75 107 LEU A CA 1
ATOM 872 C C . LEU A 1 107 ? -0.658 21.346 -4.419 1.00 81.75 107 LEU A C 1
ATOM 874 O O . LEU A 1 107 ? -1.702 21.784 -3.936 1.00 81.75 107 LEU A O 1
ATOM 878 N N . ALA A 1 108 ? 0.353 22.139 -4.782 1.00 83.12 108 ALA A N 1
ATOM 879 C CA . ALA A 1 108 ? 0.305 23.590 -4.627 1.00 83.12 108 ALA A CA 1
ATOM 880 C C . ALA A 1 108 ? -0.829 24.222 -5.459 1.00 83.12 108 ALA A C 1
ATOM 882 O O . ALA A 1 108 ? -1.551 25.084 -4.965 1.00 83.12 108 ALA A O 1
ATOM 883 N N . ARG A 1 109 ? -1.048 23.757 -6.699 1.00 81.50 109 ARG A N 1
ATOM 884 C CA . ARG A 1 109 ? -2.169 24.209 -7.551 1.00 81.50 109 ARG A CA 1
ATOM 885 C C . ARG A 1 109 ? -3.539 23.829 -6.998 1.00 81.50 109 ARG A C 1
ATOM 887 O O . ARG A 1 109 ? -4.505 24.536 -7.256 1.00 81.50 109 ARG A O 1
ATOM 894 N N . MET A 1 110 ? -3.622 22.732 -6.256 1.00 81.06 110 MET A N 1
ATOM 895 C CA . MET A 1 110 ? -4.836 22.305 -5.561 1.00 81.06 110 MET A CA 1
ATOM 896 C C . MET A 1 110 ? -5.090 23.088 -4.261 1.00 81.06 110 MET A C 1
ATOM 898 O O . MET A 1 110 ? -6.108 22.862 -3.615 1.00 81.06 110 MET A O 1
ATOM 902 N N . GLY A 1 111 ? -4.201 24.016 -3.882 1.00 76.50 111 GLY A N 1
ATOM 903 C CA . GLY A 1 111 ? -4.360 24.873 -2.706 1.00 76.50 111 GLY A CA 1
ATOM 904 C C . GLY A 1 111 ? -3.786 24.291 -1.414 1.00 76.50 111 GLY A C 1
ATOM 905 O O . GLY A 1 111 ? -4.007 24.856 -0.345 1.00 76.50 111 GLY A O 1
ATOM 906 N N . PHE A 1 112 ? -3.033 23.188 -1.481 1.00 74.56 112 PHE A N 1
ATOM 907 C CA . PHE A 1 112 ? -2.372 22.637 -0.302 1.00 74.56 112 PHE A CA 1
ATOM 908 C C . PHE A 1 112 ? -1.045 23.354 -0.037 1.00 74.56 112 PHE A C 1
ATOM 910 O O . PHE A 1 112 ? -0.195 23.477 -0.922 1.00 74.56 112 PHE A O 1
ATOM 917 N N . ALA A 1 113 ? -0.844 23.803 1.206 1.00 69.50 113 ALA A N 1
ATOM 918 C CA . ALA A 1 113 ? 0.427 24.380 1.627 1.00 69.50 113 ALA A CA 1
ATOM 919 C C . ALA A 1 113 ? 1.534 23.319 1.542 1.00 69.50 113 ALA A C 1
ATOM 921 O O . ALA A 1 113 ? 1.424 22.235 2.119 1.00 69.50 113 ALA A O 1
ATOM 922 N N . THR A 1 114 ? 2.623 23.649 0.852 1.00 64.81 114 THR A N 1
ATOM 923 C CA . THR A 1 114 ? 3.767 22.753 0.623 1.00 64.81 114 THR A CA 1
ATOM 924 C C . THR A 1 114 ? 4.389 22.244 1.923 1.00 64.81 114 THR A C 1
ATOM 926 O O . THR A 1 114 ? 4.734 21.070 2.018 1.00 64.81 114 THR A O 1
ATOM 929 N N . ALA A 1 115 ? 4.440 23.094 2.952 1.00 67.75 115 ALA A N 1
ATOM 930 C CA . ALA A 1 115 ? 4.897 22.727 4.291 1.00 67.75 115 ALA A CA 1
ATOM 931 C C . ALA A 1 115 ? 3.927 21.775 5.024 1.00 67.75 115 ALA A C 1
ATOM 933 O O . ALA A 1 115 ? 4.363 20.907 5.775 1.00 67.75 115 ALA A O 1
ATOM 934 N N . GLY A 1 116 ? 2.616 21.900 4.789 1.00 62.84 116 GLY A N 1
ATOM 935 C CA . GLY A 1 116 ? 1.593 21.063 5.427 1.00 62.84 116 GLY A CA 1
ATOM 936 C C . GLY A 1 116 ? 1.470 19.668 4.810 1.00 62.84 116 GLY A C 1
ATOM 937 O O . GLY A 1 116 ? 1.134 18.721 5.509 1.00 62.84 116 GLY A O 1
ATOM 938 N N . CYS A 1 117 ? 1.802 19.516 3.522 1.00 63.31 117 CYS A N 1
ATOM 939 C CA . CYS A 1 117 ? 1.707 18.237 2.802 1.00 63.31 117 CYS A CA 1
ATOM 940 C C . CYS A 1 117 ? 2.695 17.170 3.287 1.00 63.31 117 CYS A C 1
ATOM 942 O O . CYS A 1 117 ? 2.479 15.987 3.027 1.00 63.31 117 CYS A O 1
ATOM 944 N N . GLN A 1 118 ? 3.781 17.592 3.939 1.00 63.31 118 GLN A N 1
ATOM 945 C CA . GLN A 1 118 ? 4.802 16.706 4.502 1.00 63.31 118 GLN A CA 1
ATOM 946 C C . GLN A 1 118 ? 4.570 16.406 5.991 1.00 63.31 118 GLN A C 1
ATOM 948 O O . GLN A 1 118 ? 5.147 15.455 6.521 1.00 63.31 118 GLN A O 1
ATOM 953 N N . GLY A 1 119 ? 3.704 17.176 6.657 1.00 63.47 119 GLY A N 1
ATOM 954 C CA . GLY A 1 119 ? 3.271 16.901 8.022 1.00 63.47 119 GLY A CA 1
ATOM 955 C C . GLY A 1 119 ? 2.345 15.685 8.077 1.00 63.47 119 GLY A C 1
ATOM 956 O O . GLY A 1 119 ? 1.554 15.448 7.163 1.00 63.47 119 GLY A O 1
ATOM 957 N N . LYS A 1 120 ? 2.434 14.900 9.155 1.00 61.66 120 LYS A N 1
ATOM 958 C CA . LYS A 1 120 ? 1.513 13.780 9.385 1.00 61.66 120 LYS A CA 1
ATOM 959 C C . LYS A 1 120 ? 0.097 14.332 9.577 1.00 61.66 120 LYS A C 1
ATOM 961 O O . LYS A 1 120 ? -0.089 15.272 10.351 1.00 61.66 120 LYS A O 1
ATOM 966 N N . PHE A 1 121 ? -0.894 13.775 8.883 1.00 56.44 121 PHE A N 1
ATOM 967 C CA . PHE A 1 121 ? -2.280 14.221 9.021 1.00 56.44 121 PHE A CA 1
ATOM 968 C C . PHE A 1 121 ? -2.774 14.008 10.454 1.00 56.44 121 PHE A C 1
ATOM 970 O O . PHE A 1 121 ? -2.945 12.880 10.905 1.00 56.44 121 PHE A O 1
ATOM 977 N N . GLN A 1 122 ? -2.998 15.105 11.178 1.00 49.38 122 GLN A N 1
ATOM 978 C CA . GLN A 1 122 ? -3.364 15.063 12.597 1.00 49.38 122 GLN A CA 1
ATOM 979 C C . GLN A 1 122 ? -4.881 14.924 12.831 1.00 49.38 122 GLN A C 1
ATOM 981 O O . GLN A 1 122 ? -5.301 14.608 13.939 1.00 49.38 122 GLN A O 1
ATOM 986 N N . TYR A 1 123 ? -5.705 15.103 11.791 1.00 45.34 123 TYR A N 1
ATOM 987 C CA . TYR A 1 123 ? -7.168 15.024 11.865 1.00 45.34 123 TYR A CA 1
ATOM 988 C C . TYR A 1 123 ? -7.734 14.132 10.765 1.00 45.34 123 TYR A C 1
ATOM 990 O O . TYR A 1 123 ? -8.244 14.615 9.760 1.00 45.34 123 TYR A O 1
ATOM 998 N N . ILE A 1 124 ? -7.652 12.818 10.954 1.00 43.88 124 ILE A N 1
ATOM 999 C CA . ILE A 1 124 ? -8.473 11.873 10.196 1.00 43.88 124 ILE A CA 1
ATOM 1000 C C . ILE A 1 124 ? -9.005 10.851 11.199 1.00 43.88 124 ILE A C 1
ATOM 1002 O O . ILE A 1 124 ? -8.273 9.991 11.686 1.00 43.88 124 ILE A O 1
ATOM 1006 N N . THR A 1 125 ? -10.281 11.000 11.550 1.00 47.59 125 THR A N 1
ATOM 1007 C CA . THR A 1 125 ? -11.048 10.124 12.446 1.00 47.59 125 THR A CA 1
ATOM 1008 C C . THR A 1 125 ? -10.952 8.664 12.012 1.00 47.59 125 THR A C 1
ATOM 1010 O O . THR A 1 125 ? -10.709 8.381 10.839 1.00 47.59 125 THR A O 1
ATOM 1013 N N . LEU A 1 126 ? -11.185 7.732 12.947 1.00 50.12 126 LEU A N 1
ATOM 1014 C CA . LEU A 1 126 ? -11.013 6.277 12.803 1.00 50.12 126 LEU A CA 1
ATOM 1015 C C . LEU A 1 126 ? -11.891 5.587 11.724 1.00 50.12 126 LEU A C 1
ATOM 1017 O O . LEU A 1 126 ? -11.778 4.384 11.518 1.00 50.12 126 LEU A O 1
ATOM 1021 N N . GLU A 1 127 ? -12.618 6.349 10.906 1.00 50.81 127 GLU A N 1
ATOM 1022 C CA . GLU A 1 127 ? -13.690 5.887 10.013 1.00 50.81 127 GLU A CA 1
ATOM 1023 C C . GLU A 1 127 ? -13.333 5.532 8.551 1.00 50.81 127 GLU A C 1
ATOM 1025 O O . GLU A 1 127 ? -14.219 5.146 7.794 1.00 50.81 127 GLU A O 1
ATOM 1030 N N . LEU A 1 128 ? -12.073 5.608 8.118 1.00 55.66 128 LEU A N 1
ATOM 1031 C CA . LEU A 1 128 ? -11.672 5.145 6.785 1.00 55.66 128 LEU A CA 1
ATOM 1032 C C . LEU A 1 128 ? -11.628 3.608 6.735 1.00 55.66 128 LEU A C 1
ATOM 1034 O O . LEU A 1 128 ? -10.751 2.961 7.311 1.00 55.66 128 LEU A O 1
ATOM 1038 N N . LYS A 1 129 ? -12.606 3.027 6.031 1.00 61.69 129 LYS A N 1
ATOM 1039 C CA . LYS A 1 129 ? -12.766 1.586 5.779 1.00 61.69 129 LYS A CA 1
ATOM 1040 C C . LYS A 1 129 ? -11.578 0.923 5.051 1.00 61.69 129 LYS A C 1
ATOM 1042 O O . LYS A 1 129 ? -11.273 -0.216 5.410 1.00 61.69 129 LYS A O 1
ATOM 1047 N N . PRO A 1 130 ? -10.892 1.540 4.064 1.00 65.75 130 PRO A N 1
ATOM 1048 C CA . PRO A 1 130 ? -9.829 0.854 3.327 1.00 65.75 130 PRO A CA 1
ATOM 1049 C C . PRO A 1 130 ? -8.590 0.632 4.191 1.00 65.75 130 PRO A C 1
ATOM 1051 O O . PRO A 1 130 ? -7.990 -0.437 4.126 1.00 65.75 130 PRO A O 1
ATOM 1054 N N . ASP A 1 131 ? -8.250 1.588 5.051 1.00 71.81 131 ASP A N 1
ATOM 1055 C CA . ASP A 1 131 ? -7.103 1.508 5.956 1.00 71.81 131 ASP A CA 1
ATOM 1056 C C . ASP A 1 131 ? -7.201 0.304 6.900 1.00 71.81 131 ASP A C 1
ATOM 1058 O O . ASP A 1 131 ? -6.221 -0.414 7.109 1.00 71.81 131 ASP A O 1
ATOM 1062 N N . VAL A 1 132 ? -8.411 0.036 7.398 1.00 74.75 132 VAL A N 1
ATOM 1063 C CA . VAL A 1 132 ? -8.709 -1.142 8.219 1.00 74.75 132 VAL A CA 1
ATOM 1064 C C . VAL A 1 132 ? -8.502 -2.426 7.421 1.00 74.75 132 VAL A C 1
ATOM 1066 O O . VAL A 1 132 ? -7.850 -3.347 7.900 1.00 74.75 132 VAL A O 1
ATOM 1069 N N . VAL A 1 133 ? -8.997 -2.486 6.183 1.00 78.88 133 VAL A N 1
ATOM 1070 C CA . VAL A 1 133 ? -8.834 -3.662 5.314 1.00 78.88 133 VAL A CA 1
ATOM 1071 C C . VAL A 1 133 ? -7.359 -3.941 5.033 1.00 78.88 133 VAL A C 1
ATOM 1073 O O . VAL A 1 133 ? -6.924 -5.090 5.127 1.00 78.88 133 VAL A O 1
ATOM 1076 N N . TYR A 1 134 ? -6.570 -2.912 4.728 1.00 79.81 134 TYR A N 1
ATOM 1077 C CA . TYR A 1 134 ? -5.133 -3.060 4.506 1.00 79.81 134 TYR A CA 1
ATOM 1078 C C . TYR A 1 134 ? -4.409 -3.518 5.772 1.00 79.81 134 TYR A C 1
ATOM 1080 O O . TYR A 1 134 ? -3.609 -4.449 5.695 1.00 79.81 134 TYR A O 1
ATOM 1088 N N . GLY A 1 135 ? -4.725 -2.927 6.928 1.00 80.62 135 GLY A N 1
ATOM 1089 C CA . GLY A 1 135 ? -4.130 -3.315 8.203 1.00 80.62 135 GLY A CA 1
ATOM 1090 C C . GLY A 1 135 ? -4.453 -4.755 8.598 1.00 80.62 135 GLY A C 1
ATOM 1091 O O . GLY A 1 135 ? -3.552 -5.511 8.948 1.00 80.62 135 GLY A O 1
ATOM 1092 N N . LEU A 1 136 ? -5.712 -5.171 8.460 1.00 84.19 136 LEU A N 1
ATOM 1093 C CA . LEU A 1 136 ? -6.136 -6.549 8.716 1.00 84.19 136 LEU A CA 1
ATOM 1094 C C . LEU A 1 136 ? -5.508 -7.533 7.737 1.00 84.19 136 LEU A C 1
ATOM 1096 O O . LEU A 1 136 ? -5.078 -8.601 8.155 1.00 84.19 136 LEU A O 1
ATOM 1100 N N . THR A 1 137 ? -5.419 -7.176 6.452 1.00 84.00 137 THR A N 1
ATOM 1101 C CA . THR A 1 137 ? -4.749 -8.033 5.466 1.00 84.00 137 THR A CA 1
ATOM 1102 C C . THR A 1 137 ? -3.284 -8.226 5.840 1.00 84.00 137 THR A C 1
ATOM 1104 O O . THR A 1 137 ? -2.797 -9.343 5.787 1.00 84.00 137 THR A O 1
ATOM 1107 N N . ALA A 1 138 ? -2.591 -7.171 6.274 1.00 84.12 138 ALA A N 1
ATOM 1108 C CA . ALA A 1 138 ? -1.199 -7.284 6.695 1.00 84.12 138 ALA A CA 1
ATOM 1109 C C . ALA A 1 138 ? -1.036 -8.155 7.953 1.00 84.12 138 ALA A C 1
ATOM 1111 O O . ALA A 1 138 ? -0.161 -9.015 7.977 1.00 84.12 138 ALA A O 1
ATOM 1112 N N . LEU A 1 139 ? -1.917 -8.016 8.952 1.00 85.38 139 LEU A N 1
ATOM 1113 C CA . LEU A 1 139 ? -1.930 -8.910 10.121 1.00 85.38 139 LEU A CA 1
ATOM 1114 C C . LEU A 1 139 ? -2.173 -10.365 9.711 1.00 85.38 139 LEU A C 1
ATOM 1116 O O . LEU A 1 139 ? -1.470 -11.262 10.174 1.00 85.38 139 LEU A O 1
ATOM 1120 N N . LEU A 1 140 ? -3.124 -10.586 8.803 1.00 83.69 140 LEU A N 1
ATOM 1121 C CA . LEU A 1 140 ? -3.428 -11.896 8.242 1.00 83.69 140 LEU A CA 1
ATOM 1122 C C . LEU A 1 140 ? -2.319 -12.448 7.365 1.00 83.69 140 LEU A C 1
ATOM 1124 O O . LEU A 1 140 ? -2.316 -13.647 7.173 1.00 83.69 140 LEU A O 1
ATOM 1128 N N . GLU A 1 141 ? -1.431 -11.629 6.809 1.00 78.44 141 GLU A N 1
ATOM 1129 C CA . GLU A 1 141 ? -0.285 -12.073 6.011 1.00 78.44 141 GLU A CA 1
ATOM 1130 C C . GLU A 1 141 ? 0.982 -12.227 6.867 1.00 78.44 141 GLU A C 1
ATOM 1132 O O . GLU A 1 141 ? 1.913 -12.914 6.464 1.00 78.44 141 GLU A O 1
ATOM 1137 N N . SER A 1 142 ? 1.000 -11.702 8.096 1.00 74.00 142 SER A N 1
ATOM 1138 C CA . SER A 1 142 ? 2.172 -11.730 8.986 1.00 74.00 142 SER A CA 1
ATOM 1139 C C . SER A 1 142 ? 2.598 -13.124 9.494 1.00 74.00 142 SER A C 1
ATOM 1141 O O . SER A 1 142 ? 3.684 -13.250 10.060 1.00 74.00 142 SER A O 1
ATOM 1143 N N . TYR A 1 143 ? 1.802 -14.181 9.269 1.00 62.88 143 TYR A N 1
ATOM 1144 C CA . TYR A 1 143 ? 2.069 -15.561 9.732 1.00 62.88 143 TYR A CA 1
ATOM 1145 C C . TYR A 1 143 ? 3.269 -16.236 9.061 1.00 62.88 143 TYR A C 1
ATOM 1147 O O . TYR A 1 143 ? 3.712 -17.284 9.518 1.00 62.88 143 TYR A O 1
ATOM 1155 N N . VAL A 1 144 ? 3.782 -15.681 7.959 1.00 58.81 144 VAL A N 1
ATOM 1156 C CA . VAL A 1 144 ? 4.925 -16.262 7.227 1.00 58.81 144 VAL A CA 1
ATOM 1157 C C . VAL A 1 144 ? 6.268 -15.794 7.806 1.00 58.81 144 VAL A C 1
ATOM 1159 O O . VAL A 1 144 ? 7.326 -16.247 7.368 1.00 58.81 144 VAL A O 1
ATOM 1162 N N . ASN A 1 145 ? 6.262 -14.914 8.812 1.00 56.84 145 ASN A N 1
ATOM 1163 C CA . ASN A 1 145 ? 7.467 -14.667 9.597 1.00 56.84 145 ASN A CA 1
ATOM 1164 C C . ASN A 1 145 ? 7.847 -15.957 10.342 1.00 56.84 145 ASN A C 1
ATOM 1166 O O . ASN A 1 145 ? 6.985 -16.696 10.808 1.00 56.84 145 ASN A O 1
ATOM 1170 N N . SER A 1 146 ? 9.146 -16.247 10.421 1.00 53.31 146 SER A N 1
ATOM 1171 C CA . SER A 1 146 ? 9.759 -17.498 10.906 1.00 53.31 146 SER A CA 1
ATOM 1172 C C . SER A 1 146 ? 9.474 -17.870 12.371 1.00 53.31 146 SER A C 1
ATOM 1174 O O . SER A 1 146 ? 10.119 -18.762 12.915 1.00 53.31 146 SER A O 1
ATOM 1176 N N . ASP A 1 147 ? 8.526 -17.196 13.011 1.00 57.84 147 ASP A N 1
ATOM 1177 C CA . ASP A 1 147 ? 8.316 -17.182 14.455 1.00 57.84 147 ASP A CA 1
ATOM 1178 C C . ASP A 1 147 ? 7.427 -18.350 14.925 1.00 57.84 147 ASP A C 1
ATOM 1180 O O . ASP A 1 147 ? 7.152 -18.490 16.113 1.00 57.84 147 ASP A O 1
ATOM 1184 N N . GLY A 1 148 ? 6.997 -19.221 14.002 1.00 59.94 148 GLY A N 1
ATOM 1185 C CA . GLY A 1 148 ? 6.262 -20.454 14.309 1.00 59.94 148 GLY A CA 1
ATOM 1186 C C . GLY A 1 148 ? 4.771 -20.264 14.593 1.00 59.94 148 GLY A C 1
ATOM 1187 O O . GLY A 1 148 ? 4.091 -21.236 14.913 1.00 59.94 148 GLY A O 1
ATOM 1188 N N . SER A 1 149 ? 4.253 -19.044 14.448 1.00 68.75 149 SER A N 1
ATOM 1189 C CA . SER A 1 149 ? 2.835 -18.744 14.635 1.00 68.75 149 SER A CA 1
ATOM 1190 C C . SER A 1 149 ? 1.975 -19.338 13.521 1.00 68.75 149 SER A C 1
ATOM 1192 O O . SER A 1 149 ? 2.283 -19.181 12.335 1.00 68.75 149 SER A O 1
ATOM 1194 N N . SER A 1 150 ? 0.890 -20.011 13.886 1.00 78.31 150 SER A N 1
ATOM 1195 C CA . SER A 1 150 ? 0.006 -20.661 12.914 1.00 78.31 150 SER A CA 1
ATOM 1196 C C . SER A 1 150 ? -0.941 -19.656 12.257 1.00 78.31 150 SER A C 1
ATOM 1198 O O . SER A 1 150 ? -1.419 -18.742 12.914 1.00 78.31 150 SER A O 1
ATOM 1200 N N . ALA A 1 151 ? -1.346 -19.876 11.000 1.00 78.75 151 ALA A N 1
ATOM 1201 C CA . ALA A 1 151 ? -2.334 -19.015 10.327 1.00 78.75 151 ALA A CA 1
ATOM 1202 C C . ALA A 1 151 ? -3.629 -18.789 11.147 1.00 78.75 151 ALA A C 1
ATOM 1204 O O . ALA A 1 151 ? -4.278 -17.750 11.024 1.00 78.75 151 ALA A O 1
ATOM 1205 N N . SER A 1 152 ? -3.987 -19.743 12.016 1.00 82.56 152 SER A N 1
ATOM 1206 C CA . SER A 1 152 ? -5.110 -19.622 12.951 1.00 82.56 152 SER A CA 1
ATOM 1207 C C . SER A 1 152 ? -4.883 -18.564 14.038 1.00 82.56 152 SER A C 1
ATOM 1209 O O . SER A 1 152 ? -5.831 -17.890 14.437 1.00 82.56 152 SER A O 1
ATOM 1211 N N . GLU A 1 153 ? -3.656 -18.405 14.529 1.00 83.75 153 GLU A N 1
ATOM 1212 C CA . GLU A 1 153 ? -3.302 -17.393 15.530 1.00 83.75 153 GLU A CA 1
ATOM 1213 C C . GLU A 1 153 ? -3.347 -15.995 14.916 1.00 83.75 153 GLU A C 1
ATOM 1215 O O . GLU A 1 153 ? -3.971 -15.098 15.482 1.00 83.75 153 GLU A O 1
ATOM 1220 N N . GLN A 1 154 ? -2.798 -15.815 13.711 1.00 85.62 154 GLN A N 1
ATOM 1221 C CA . GLN A 1 154 ? -2.912 -14.551 12.974 1.00 85.62 154 GLN A CA 1
ATOM 1222 C C . GLN A 1 154 ? -4.354 -14.184 12.646 1.00 85.62 154 GLN A C 1
ATOM 1224 O O . GLN A 1 154 ? -4.712 -13.006 12.697 1.00 85.62 154 GLN A O 1
ATOM 1229 N N . PHE A 1 155 ? -5.196 -15.173 12.343 1.00 86.94 155 PHE A N 1
ATOM 1230 C CA . PHE A 1 155 ? -6.623 -14.936 12.175 1.00 86.94 155 PHE A CA 1
ATOM 1231 C C . PHE A 1 155 ? -7.262 -14.409 13.463 1.00 86.94 155 PHE A C 1
ATOM 1233 O O . PHE A 1 155 ? -8.014 -13.438 13.409 1.00 86.94 155 PHE A O 1
ATOM 1240 N N . GLY A 1 156 ? -6.922 -14.989 14.618 1.00 86.00 156 GLY A N 1
ATOM 1241 C CA . GLY A 1 156 ? -7.365 -14.498 15.925 1.00 86.00 156 GLY A CA 1
ATOM 1242 C C . GLY A 1 156 ? -6.929 -13.055 16.185 1.00 86.00 156 GLY A C 1
ATOM 1243 O O . GLY A 1 156 ? -7.759 -12.216 16.524 1.00 86.00 156 GLY A O 1
ATOM 1244 N N . VAL A 1 157 ? -5.660 -12.728 15.923 1.00 87.31 157 VAL A N 1
ATOM 1245 C CA . VAL A 1 157 ? -5.125 -11.362 16.081 1.00 87.31 157 VAL A CA 1
ATOM 1246 C C . VAL A 1 157 ? -5.840 -10.362 15.168 1.00 87.31 157 VAL A C 1
ATOM 1248 O O . VAL A 1 157 ? -6.194 -9.265 15.606 1.00 87.31 157 VAL A O 1
ATOM 1251 N N . ALA A 1 158 ? -6.078 -10.725 13.906 1.00 86.81 158 ALA A N 1
ATOM 1252 C CA . ALA A 1 158 ? -6.816 -9.885 12.967 1.00 86.81 158 ALA A CA 1
ATOM 1253 C C . ALA A 1 158 ? -8.288 -9.723 13.383 1.00 86.81 158 ALA A C 1
ATOM 1255 O O . ALA A 1 158 ? -8.843 -8.629 13.292 1.00 86.81 158 ALA A O 1
ATOM 1256 N N . TYR A 1 159 ? -8.921 -10.783 13.884 1.00 85.69 159 TYR A N 1
ATOM 1257 C CA . TYR A 1 159 ? -10.287 -10.724 14.393 1.00 85.69 159 TYR A CA 1
ATOM 1258 C C . TYR A 1 159 ? -10.395 -9.805 15.617 1.00 85.69 159 TYR A C 1
ATOM 1260 O O . TYR A 1 159 ? -11.276 -8.948 15.671 1.00 85.69 159 TYR A O 1
ATOM 1268 N N . ASP A 1 160 ? -9.457 -9.902 16.557 1.00 86.38 160 ASP A N 1
ATOM 1269 C CA . ASP A 1 160 ? -9.412 -9.033 17.733 1.00 86.38 160 ASP A CA 1
ATOM 1270 C C . ASP A 1 160 ? -9.180 -7.562 17.359 1.00 86.38 160 ASP A C 1
ATOM 1272 O O . ASP A 1 160 ? -9.726 -6.669 18.011 1.00 86.38 160 ASP A O 1
ATOM 1276 N N . ALA A 1 161 ? -8.443 -7.294 16.277 1.00 84.19 161 ALA A N 1
ATOM 1277 C CA . ALA A 1 161 ? -8.211 -5.947 15.751 1.00 84.19 161 ALA A CA 1
ATOM 1278 C C . ALA A 1 161 ? -9.471 -5.279 15.157 1.00 84.19 161 ALA A C 1
ATOM 1280 O O . ALA A 1 161 ? -9.480 -4.063 14.964 1.00 84.19 161 ALA A O 1
ATOM 1281 N N . LEU A 1 162 ? -10.554 -6.029 14.896 1.00 81.62 162 LEU A N 1
ATOM 1282 C CA . LEU A 1 162 ? -11.867 -5.460 14.543 1.00 81.62 162 LEU A CA 1
ATOM 1283 C C . LEU A 1 162 ? -12.600 -4.874 15.757 1.00 81.62 162 LEU A C 1
ATOM 1285 O O . LEU A 1 162 ? -13.554 -4.106 15.604 1.00 81.62 162 LEU A O 1
ATOM 1289 N N . SER A 1 163 ? -12.187 -5.237 16.971 1.00 80.00 163 SER A N 1
ATOM 1290 C CA . SER A 1 163 ? -12.776 -4.710 18.192 1.00 80.00 163 SER A CA 1
ATOM 1291 C C . SER A 1 163 ? -12.312 -3.277 18.434 1.00 80.00 163 SER A C 1
ATOM 1293 O O . SER A 1 163 ? -11.119 -3.001 18.527 1.00 80.00 163 SER A O 1
ATOM 1295 N N . LEU A 1 164 ? -13.261 -2.367 18.682 1.00 69.69 164 LEU A N 1
ATOM 1296 C CA . LEU A 1 164 ? -12.979 -0.976 19.079 1.00 69.69 164 LEU A CA 1
ATOM 1297 C C . LEU A 1 164 ? -12.164 -0.859 20.383 1.00 69.69 164 LEU A C 1
ATOM 1299 O O . LEU A 1 164 ? -11.736 0.233 20.746 1.00 69.69 164 LEU A O 1
ATOM 1303 N N . LYS A 1 165 ? -11.975 -1.970 21.104 1.00 73.56 165 LYS A N 1
ATOM 1304 C CA . LYS A 1 165 ? -11.185 -2.047 22.336 1.00 73.56 165 LYS A CA 1
ATOM 1305 C C . LYS A 1 165 ? -9.699 -2.315 22.090 1.00 73.56 165 LYS A C 1
ATOM 1307 O O . LYS A 1 165 ? -8.916 -2.102 23.006 1.00 73.56 165 LYS A O 1
ATOM 1312 N N . ASN A 1 166 ? -9.318 -2.793 20.904 1.00 71.00 166 ASN A N 1
ATOM 1313 C CA . ASN A 1 166 ? -7.957 -3.240 20.614 1.00 71.00 166 ASN A CA 1
ATOM 1314 C C . ASN A 1 166 ? -7.404 -2.564 19.350 1.00 71.00 166 ASN A C 1
ATOM 1316 O O . ASN A 1 166 ? -7.171 -3.189 18.314 1.00 71.00 166 ASN A O 1
ATOM 1320 N N . LEU A 1 167 ? -7.230 -1.243 19.439 1.00 77.38 167 LEU A N 1
ATOM 1321 C CA . LEU A 1 167 ? -6.772 -0.413 18.321 1.00 77.38 167 LEU A CA 1
ATOM 1322 C C . LEU A 1 167 ? -5.264 -0.521 18.062 1.00 77.38 167 LEU A C 1
ATOM 1324 O O . LEU A 1 167 ? -4.813 -0.186 16.967 1.00 77.38 167 LEU A O 1
ATOM 1328 N N . ASP A 1 168 ? -4.486 -1.003 19.030 1.00 81.56 168 ASP A N 1
ATOM 1329 C CA . ASP A 1 168 ? -3.031 -1.110 18.903 1.00 81.56 168 ASP A CA 1
ATOM 1330 C C . ASP A 1 168 ? -2.631 -2.190 17.892 1.00 81.56 168 ASP A C 1
ATOM 1332 O O . ASP A 1 168 ? -1.772 -1.954 17.039 1.00 81.56 168 ASP A O 1
ATOM 1336 N N . ASN A 1 169 ? -3.327 -3.333 17.903 1.00 82.19 169 ASN A N 1
ATOM 1337 C CA . ASN A 1 169 ? -3.142 -4.388 16.905 1.00 82.19 169 ASN A CA 1
ATOM 1338 C C . ASN A 1 169 ? -3.483 -3.888 15.499 1.00 82.19 169 ASN A C 1
ATOM 1340 O O . ASN A 1 169 ? -2.710 -4.088 14.562 1.00 82.19 169 ASN A O 1
ATOM 1344 N N . LEU A 1 170 ? -4.603 -3.171 15.359 1.00 83.12 170 LEU A N 1
ATOM 1345 C CA . LEU A 1 170 ? -5.003 -2.573 14.088 1.00 83.12 170 LEU A CA 1
ATOM 1346 C C . LEU A 1 170 ? -3.954 -1.574 13.583 1.00 83.12 170 LEU A C 1
ATOM 1348 O O . LEU A 1 170 ? -3.594 -1.592 12.407 1.00 83.12 170 LEU A O 1
ATOM 1352 N N . ARG A 1 171 ? -3.425 -0.732 14.474 1.00 81.88 171 ARG A N 1
ATOM 1353 C CA . ARG A 1 171 ? -2.384 0.242 14.143 1.00 81.88 171 ARG A CA 1
ATOM 1354 C C . ARG A 1 171 ? -1.084 -0.431 13.706 1.00 81.88 171 ARG A C 1
ATOM 1356 O O . ARG A 1 171 ? -0.505 -0.020 12.703 1.00 81.88 171 ARG A O 1
ATOM 1363 N N . SER A 1 172 ? -0.658 -1.481 14.407 1.00 82.50 172 SER A N 1
ATOM 1364 C CA . SER A 1 172 ? 0.490 -2.308 14.009 1.00 82.50 172 SER A CA 1
ATOM 1365 C C . SER A 1 172 ? 0.275 -2.915 12.618 1.00 82.50 172 SER A C 1
ATOM 1367 O O . SER A 1 172 ? 1.129 -2.785 11.741 1.00 82.50 172 SER A O 1
ATOM 1369 N N . GLY A 1 173 ? -0.917 -3.461 12.358 1.00 82.94 173 GLY A N 1
ATOM 1370 C CA . GLY A 1 173 ? -1.311 -3.955 11.039 1.00 82.94 173 GLY A CA 1
ATOM 1371 C C . GLY A 1 173 ? -1.221 -2.893 9.946 1.00 82.94 173 GLY A C 1
ATOM 1372 O O . GLY A 1 173 ? -0.647 -3.128 8.885 1.00 82.94 173 GLY A O 1
ATOM 1373 N N . MET A 1 174 ? -1.733 -1.687 10.198 1.00 83.19 174 MET A N 1
ATOM 1374 C CA . MET A 1 174 ? -1.647 -0.571 9.247 1.00 83.19 174 MET A CA 1
ATOM 1375 C C . MET A 1 174 ? -0.195 -0.166 8.955 1.00 83.19 174 MET A C 1
ATOM 1377 O O . MET A 1 174 ? 0.148 0.136 7.811 1.00 83.19 174 MET A O 1
ATOM 1381 N N . GLN A 1 175 ? 0.683 -0.190 9.959 1.00 82.62 175 GLN A N 1
ATOM 1382 C CA . GLN A 1 175 ? 2.113 0.070 9.772 1.00 82.62 175 GLN A CA 1
ATOM 1383 C C . GLN A 1 175 ? 2.786 -1.008 8.915 1.00 82.62 175 GLN A C 1
ATOM 1385 O O . GLN A 1 175 ? 3.571 -0.675 8.025 1.00 82.62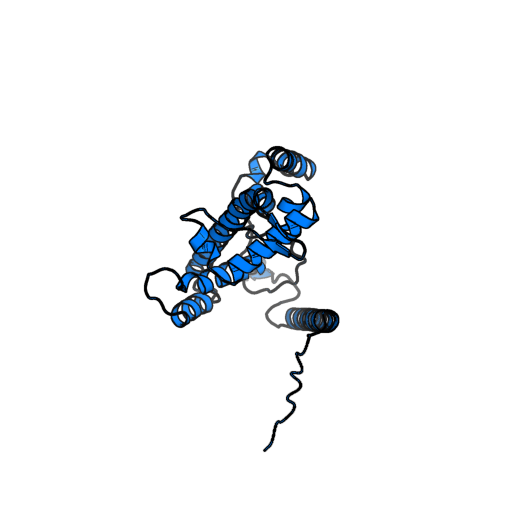 175 GLN A O 1
ATOM 1390 N N . GLN A 1 176 ? 2.437 -2.279 9.115 1.00 82.38 176 GLN A N 1
ATOM 1391 C CA . GLN A 1 176 ? 2.910 -3.375 8.268 1.00 82.38 176 GLN A CA 1
ATOM 1392 C C . GLN A 1 176 ? 2.409 -3.228 6.826 1.00 82.38 176 GLN A C 1
ATOM 1394 O O . GLN A 1 176 ? 3.188 -3.369 5.883 1.00 82.38 176 GLN A O 1
ATOM 1399 N N . ALA A 1 177 ? 1.143 -2.850 6.635 1.00 83.69 177 ALA A N 1
ATOM 1400 C CA . ALA A 1 177 ? 0.576 -2.610 5.310 1.00 83.69 177 ALA A CA 1
ATOM 1401 C C . ALA A 1 177 ? 1.317 -1.497 4.546 1.00 83.69 177 ALA A C 1
ATOM 1403 O O . ALA A 1 177 ? 1.545 -1.610 3.340 1.00 83.69 177 ALA A O 1
ATOM 1404 N N . ASN A 1 178 ? 1.769 -0.454 5.247 1.00 82.81 178 ASN A N 1
ATOM 1405 C CA . ASN A 1 178 ? 2.617 0.580 4.654 1.00 82.81 178 ASN A CA 1
ATOM 1406 C C . ASN A 1 178 ? 3.977 0.048 4.213 1.00 82.81 178 ASN A C 1
ATOM 1408 O O . ASN A 1 178 ? 4.460 0.426 3.147 1.00 82.81 178 ASN A O 1
ATOM 1412 N N . ALA A 1 179 ? 4.611 -0.796 5.030 1.00 83.25 179 ALA A N 1
ATOM 1413 C CA . ALA A 1 179 ? 5.890 -1.401 4.678 1.00 83.25 179 ALA A CA 1
ATOM 1414 C C . ALA A 1 179 ? 5.752 -2.244 3.401 1.00 83.25 179 ALA A C 1
ATOM 1416 O O . ALA A 1 179 ? 6.525 -2.060 2.461 1.00 83.25 179 ALA A O 1
ATOM 1417 N N . VAL A 1 180 ? 4.700 -3.068 3.318 1.00 84.19 180 VAL A N 1
ATOM 1418 C CA . VAL A 1 180 ? 4.375 -3.855 2.118 1.00 84.19 180 VAL A CA 1
ATOM 1419 C C . VAL A 1 180 ? 4.190 -2.948 0.897 1.00 84.19 180 VAL A C 1
ATOM 1421 O O . VAL A 1 180 ? 4.769 -3.214 -0.153 1.00 84.19 180 VAL A O 1
ATOM 1424 N N . GLN A 1 181 ? 3.461 -1.836 1.016 1.00 84.94 181 GLN A N 1
ATOM 1425 C CA . GLN A 1 181 ? 3.257 -0.922 -0.113 1.00 84.94 181 GLN A CA 1
ATOM 1426 C C . GLN A 1 181 ? 4.535 -0.228 -0.583 1.00 84.94 181 GLN A C 1
ATOM 1428 O O . GLN A 1 181 ? 4.756 -0.099 -1.788 1.00 84.94 181 GLN A O 1
ATOM 1433 N N . LYS A 1 182 ? 5.377 0.229 0.352 1.00 85.50 182 LYS A N 1
ATOM 1434 C CA . LYS A 1 182 ? 6.673 0.842 0.023 1.00 85.50 182 LYS A CA 1
ATOM 1435 C C . LYS A 1 182 ? 7.525 -0.132 -0.775 1.00 85.50 182 LYS A C 1
ATOM 1437 O O . LYS A 1 182 ? 8.088 0.252 -1.798 1.00 85.50 182 LYS A O 1
ATOM 1442 N N . VAL A 1 183 ? 7.545 -1.394 -0.351 1.00 85.88 183 VAL A N 1
ATOM 1443 C CA . VAL A 1 183 ? 8.231 -2.468 -1.067 1.00 85.88 183 VAL A CA 1
ATOM 1444 C C . VAL A 1 183 ? 7.624 -2.695 -2.448 1.00 85.88 183 VAL A C 1
ATOM 1446 O O . VAL A 1 183 ? 8.373 -2.726 -3.420 1.00 85.88 183 VAL A O 1
ATOM 1449 N N . ILE A 1 184 ? 6.294 -2.780 -2.573 1.00 86.25 184 ILE A N 1
ATOM 1450 C CA . ILE A 1 184 ? 5.618 -2.975 -3.867 1.00 86.25 184 ILE A CA 1
ATOM 1451 C C . ILE A 1 184 ? 6.028 -1.899 -4.876 1.00 86.25 184 ILE A C 1
ATOM 1453 O O . ILE A 1 184 ? 6.386 -2.230 -6.004 1.00 86.25 184 ILE A O 1
ATOM 1457 N N . LEU A 1 185 ? 6.002 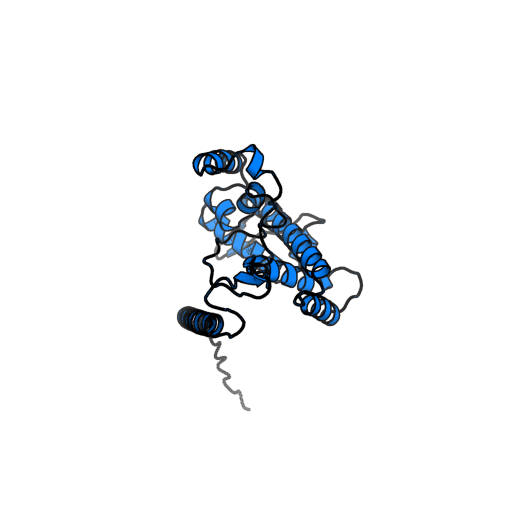-0.621 -4.493 1.00 86.00 185 LEU A N 1
ATOM 1458 C CA . LEU A 1 185 ? 6.356 0.468 -5.409 1.00 86.00 185 LEU A CA 1
ATOM 1459 C C . LEU A 1 185 ? 7.855 0.587 -5.657 1.00 86.00 185 LEU A C 1
ATOM 1461 O O . LEU A 1 185 ? 8.253 0.831 -6.797 1.00 86.00 185 LEU A O 1
ATOM 1465 N N . SER A 1 186 ? 8.683 0.389 -4.632 1.00 85.06 186 SER A N 1
ATOM 1466 C CA . SER A 1 186 ? 10.141 0.396 -4.774 1.00 85.06 186 SER A CA 1
ATOM 1467 C C . SER A 1 186 ? 10.591 -0.717 -5.724 1.00 85.06 186 SER A C 1
ATOM 1469 O O . SER A 1 186 ? 11.170 -0.445 -6.778 1.00 85.06 186 SER A O 1
ATOM 1471 N N . GLN A 1 187 ? 10.204 -1.964 -5.443 1.00 86.56 187 GLN A N 1
ATOM 1472 C CA . GLN A 1 187 ? 10.509 -3.107 -6.303 1.00 86.56 187 GLN A CA 1
ATOM 1473 C C . GLN A 1 187 ? 9.824 -2.990 -7.661 1.00 86.56 187 GLN A C 1
ATOM 1475 O O . GLN A 1 187 ? 10.414 -3.323 -8.684 1.00 86.56 187 GLN A O 1
ATOM 1480 N N . GLY A 1 188 ? 8.601 -2.463 -7.703 1.00 87.31 188 GLY A N 1
ATOM 1481 C CA . GLY A 1 188 ? 7.856 -2.272 -8.939 1.00 87.31 188 GLY A CA 1
ATOM 1482 C C . GLY A 1 188 ? 8.574 -1.305 -9.874 1.00 87.31 188 GLY A C 1
ATOM 1483 O O . GLY A 1 188 ? 8.733 -1.594 -11.058 1.00 87.31 188 GLY A O 1
ATOM 1484 N N . SER A 1 189 ? 9.096 -0.198 -9.342 1.00 85.56 189 SER A N 1
ATOM 1485 C CA . SER A 1 189 ? 9.885 0.766 -10.113 1.00 85.56 189 SER A CA 1
ATOM 1486 C C . SER A 1 189 ? 11.147 0.159 -10.728 1.00 85.56 189 SER A C 1
ATOM 1488 O O . SER A 1 189 ? 11.426 0.386 -11.909 1.00 85.56 189 SER A O 1
ATOM 1490 N N . ALA A 1 190 ? 11.869 -0.666 -9.964 1.00 84.19 190 ALA A N 1
ATOM 1491 C CA . ALA A 1 190 ? 13.057 -1.372 -10.430 1.00 84.19 190 ALA A CA 1
ATOM 1492 C C . ALA A 1 190 ? 12.708 -2.483 -11.434 1.00 84.19 190 ALA A C 1
ATOM 1494 O O . ALA A 1 190 ? 13.440 -2.717 -12.395 1.00 84.19 190 ALA A O 1
ATOM 1495 N N . ALA A 1 191 ? 11.572 -3.151 -11.241 1.00 86.62 191 ALA A N 1
ATOM 1496 C CA . ALA A 1 191 ? 11.099 -4.228 -12.096 1.00 86.62 191 ALA A CA 1
ATOM 1497 C C . ALA A 1 191 ? 10.631 -3.725 -13.468 1.00 86.62 191 ALA A C 1
ATOM 1499 O O . ALA A 1 191 ? 10.893 -4.403 -14.458 1.00 86.62 191 ALA A O 1
ATOM 1500 N N . ILE A 1 192 ? 10.018 -2.533 -13.570 1.00 85.88 192 ILE A N 1
ATOM 1501 C CA . ILE A 1 192 ? 9.500 -1.961 -14.836 1.00 85.88 192 ILE A CA 1
ATOM 1502 C C . ILE A 1 192 ? 10.571 -1.894 -15.939 1.00 85.88 192 ILE A C 1
ATOM 1504 O O . ILE A 1 192 ? 10.254 -2.059 -17.122 1.00 85.88 192 ILE A O 1
ATOM 1508 N N . THR A 1 193 ? 11.835 -1.652 -15.584 1.00 84.00 193 THR A N 1
ATOM 1509 C CA . THR A 1 193 ? 12.952 -1.603 -16.544 1.00 84.00 193 THR A CA 1
ATOM 1510 C C . THR A 1 193 ? 13.506 -2.986 -16.888 1.00 84.00 193 THR A C 1
ATOM 1512 O O . THR A 1 193 ? 14.077 -3.154 -17.962 1.00 84.00 193 THR A O 1
ATOM 1515 N N . LYS A 1 194 ? 13.300 -3.977 -16.013 1.00 86.00 194 LYS A N 1
ATOM 1516 C CA . LYS A 1 194 ? 13.778 -5.361 -16.147 1.00 86.00 194 LYS A CA 1
ATOM 1517 C C . LYS A 1 194 ? 12.752 -6.314 -16.773 1.00 86.00 194 LYS A C 1
ATOM 1519 O O . LYS A 1 194 ? 13.091 -7.468 -17.030 1.00 86.00 194 LYS A O 1
ATOM 1524 N N . VAL A 1 195 ? 11.517 -5.865 -17.023 1.00 86.31 195 VAL A N 1
ATOM 1525 C CA . VAL A 1 195 ? 10.465 -6.694 -17.638 1.00 86.31 195 VAL A CA 1
ATOM 1526 C C . VAL A 1 195 ? 10.906 -7.178 -19.015 1.00 86.31 195 VAL A C 1
ATOM 1528 O O . VAL A 1 195 ? 11.168 -6.379 -19.917 1.00 86.31 195 VAL A O 1
ATOM 1531 N N . ARG A 1 196 ? 10.924 -8.499 -19.190 1.00 84.62 196 ARG A N 1
ATOM 1532 C CA . ARG A 1 196 ? 11.210 -9.160 -20.463 1.00 84.62 196 ARG A CA 1
ATOM 1533 C C . ARG A 1 196 ? 9.902 -9.577 -21.119 1.00 84.62 196 ARG A C 1
ATOM 1535 O O . ARG A 1 196 ? 8.974 -10.025 -20.448 1.00 84.62 196 ARG A O 1
ATOM 1542 N N . SER A 1 197 ? 9.820 -9.407 -22.434 1.00 87.31 197 SER A N 1
ATOM 1543 C CA . SER A 1 197 ? 8.658 -9.827 -23.216 1.00 87.31 197 SER A CA 1
ATOM 1544 C C . SER A 1 197 ? 9.023 -11.032 -24.065 1.00 87.31 197 SER A C 1
ATOM 1546 O O . SER A 1 197 ? 9.956 -10.964 -24.859 1.00 87.31 197 SER A O 1
ATOM 1548 N N . GLU A 1 198 ? 8.256 -12.102 -23.912 1.00 84.69 198 GLU A N 1
ATOM 1549 C CA . GLU A 1 198 ? 8.240 -13.259 -24.800 1.00 84.69 198 GLU A CA 1
ATOM 1550 C C . GLU A 1 198 ? 7.051 -13.129 -25.770 1.00 84.69 198 GLU A C 1
ATOM 1552 O O . GLU A 1 198 ? 6.181 -12.272 -25.586 1.00 84.69 198 GLU A O 1
ATOM 1557 N N . ARG A 1 199 ? 6.964 -13.980 -26.802 1.00 80.00 199 ARG A N 1
ATOM 1558 C CA . ARG A 1 199 ? 5.906 -13.888 -27.836 1.00 80.00 199 ARG A CA 1
ATOM 1559 C C . ARG A 1 199 ? 4.468 -13.887 -27.296 1.00 80.00 199 ARG A C 1
ATOM 1561 O O . ARG A 1 199 ? 3.589 -13.339 -27.949 1.00 80.00 199 ARG A O 1
ATOM 1568 N N . LYS A 1 200 ? 4.215 -14.527 -26.147 1.00 87.00 200 LYS A N 1
ATOM 1569 C CA . LYS A 1 200 ? 2.864 -14.696 -25.574 1.00 87.00 200 LYS A CA 1
ATOM 1570 C C . LYS A 1 200 ? 2.670 -14.063 -24.194 1.00 87.00 200 LYS A C 1
ATOM 1572 O O . LYS A 1 200 ? 1.532 -13.921 -23.766 1.00 87.00 200 LYS A O 1
ATOM 1577 N N . PHE A 1 201 ? 3.741 -13.706 -23.485 1.00 85.31 201 PHE A N 1
ATOM 1578 C CA . PHE A 1 201 ? 3.648 -13.198 -22.115 1.00 85.31 201 PHE A CA 1
ATOM 1579 C C . PHE A 1 201 ? 4.848 -12.321 -21.753 1.00 85.31 201 PHE A C 1
ATOM 1581 O O . PHE A 1 201 ? 5.914 -12.413 -22.360 1.00 85.31 201 PHE A O 1
ATOM 1588 N N . ARG A 1 202 ? 4.670 -11.470 -20.742 1.00 85.62 202 ARG A N 1
ATOM 1589 C CA . ARG A 1 202 ? 5.751 -10.690 -20.127 1.00 85.62 202 ARG A CA 1
ATOM 1590 C C . ARG A 1 202 ? 6.086 -11.297 -18.777 1.00 85.62 202 ARG A C 1
ATOM 1592 O O . ARG A 1 202 ? 5.182 -11.722 -18.065 1.00 85.62 202 ARG A O 1
ATOM 1599 N N . TRP A 1 203 ? 7.362 -11.318 -18.428 1.00 87.94 203 TRP A N 1
ATOM 1600 C CA . TRP A 1 203 ? 7.825 -11.843 -17.151 1.00 87.94 203 TRP A CA 1
ATOM 1601 C C . TRP A 1 203 ? 8.926 -10.966 -16.562 1.00 87.94 203 TRP A C 1
ATOM 1603 O O . TRP A 1 203 ? 9.620 -10.227 -17.266 1.00 87.94 203 TRP A O 1
ATOM 1613 N N . VAL A 1 204 ? 9.067 -11.043 -15.245 1.00 87.06 204 VAL A N 1
ATOM 1614 C CA . VAL A 1 204 ? 10.133 -10.386 -14.495 1.00 87.06 204 VAL A CA 1
ATOM 1615 C C . VAL A 1 204 ? 10.591 -11.324 -13.388 1.00 87.06 204 VAL A C 1
ATOM 1617 O O . VAL A 1 204 ? 9.769 -11.989 -12.762 1.00 87.06 204 VAL A O 1
ATOM 1620 N N . MET A 1 205 ? 11.901 -11.404 -13.180 1.00 84.69 205 MET A N 1
ATOM 1621 C CA . MET A 1 205 ? 12.495 -12.134 -12.065 1.00 84.69 205 MET A CA 1
ATOM 1622 C C . MET A 1 205 ? 12.958 -11.118 -11.024 1.00 84.69 205 MET A C 1
ATOM 1624 O O . MET A 1 205 ? 13.617 -10.134 -11.362 1.00 84.69 205 MET A O 1
ATOM 1628 N N . LEU A 1 206 ? 12.550 -11.331 -9.775 1.00 79.75 206 LEU A N 1
ATOM 1629 C CA . LEU A 1 206 ? 12.932 -10.497 -8.641 1.00 79.75 206 LEU A CA 1
ATOM 1630 C C . LEU A 1 206 ? 14.216 -11.074 -8.044 1.00 79.75 206 LEU A C 1
ATOM 1632 O O . LEU A 1 206 ? 14.194 -12.156 -7.468 1.00 79.75 206 LEU A O 1
ATOM 1636 N N . GLU A 1 207 ? 15.331 -10.375 -8.247 1.00 69.62 207 GLU A N 1
ATOM 1637 C CA . GLU A 1 207 ? 16.668 -10.852 -7.859 1.00 69.62 207 GLU A CA 1
ATOM 1638 C C . GLU A 1 207 ? 17.157 -10.272 -6.515 1.00 69.62 207 GLU A C 1
ATOM 1640 O O . GLU A 1 207 ? 18.154 -10.757 -5.989 1.00 69.62 207 GLU A O 1
ATOM 1645 N N . ASP A 1 208 ? 16.471 -9.276 -5.930 1.00 64.69 208 ASP A N 1
ATOM 1646 C CA . ASP A 1 208 ? 16.974 -8.546 -4.754 1.00 64.69 208 ASP A CA 1
ATOM 1647 C C . ASP A 1 208 ? 16.447 -9.043 -3.394 1.00 64.69 208 ASP A C 1
ATOM 1649 O O . ASP A 1 208 ? 15.250 -9.263 -3.179 1.00 64.69 208 ASP A O 1
ATOM 1653 N N . LEU A 1 209 ? 17.404 -9.197 -2.475 1.00 62.50 209 LEU A N 1
ATOM 1654 C CA . LEU A 1 209 ? 17.308 -9.748 -1.125 1.00 62.50 209 LEU A CA 1
ATOM 1655 C C . LEU A 1 209 ? 16.738 -8.726 -0.120 1.00 62.50 209 LEU A C 1
ATOM 1657 O O . LEU A 1 209 ? 16.829 -7.519 -0.307 1.00 62.50 209 LEU A O 1
ATOM 1661 N N . MET A 1 210 ? 16.187 -9.240 0.984 1.00 55.19 210 MET A N 1
ATOM 1662 C CA . MET A 1 210 ? 15.503 -8.548 2.099 1.00 55.19 210 MET A CA 1
ATOM 1663 C C . MET A 1 210 ? 14.032 -8.178 1.856 1.00 55.19 210 MET A C 1
ATOM 1665 O O . MET A 1 210 ? 13.177 -8.679 2.587 1.00 55.19 210 MET A O 1
ATOM 1669 N N . ASP A 1 211 ? 13.709 -7.412 0.815 1.00 56.84 211 ASP A N 1
ATOM 1670 C CA . ASP A 1 211 ? 12.331 -6.940 0.570 1.00 56.84 211 ASP A CA 1
ATOM 1671 C C . ASP A 1 211 ? 11.427 -7.995 -0.093 1.00 56.84 211 ASP A C 1
ATOM 1673 O O . ASP A 1 211 ? 10.204 -7.978 0.066 1.00 56.84 211 ASP A O 1
ATOM 1677 N N . ALA A 1 212 ? 12.017 -8.970 -0.792 1.00 63.75 212 ALA A N 1
ATOM 1678 C CA . ALA A 1 212 ? 11.280 -10.037 -1.470 1.00 63.75 212 ALA A CA 1
ATOM 1679 C C . ALA A 1 212 ? 10.464 -10.924 -0.512 1.00 63.75 212 ALA A C 1
ATOM 1681 O O . ALA A 1 212 ? 9.467 -11.509 -0.930 1.00 63.75 212 ALA A O 1
ATOM 1682 N N . LYS A 1 213 ? 10.828 -10.991 0.779 1.00 72.56 213 LYS A N 1
ATOM 1683 C CA . LYS A 1 213 ? 10.048 -11.736 1.783 1.00 72.56 213 LYS A CA 1
ATOM 1684 C C . LYS A 1 213 ? 8.635 -11.169 1.933 1.00 72.56 213 LYS A C 1
ATOM 1686 O O . LYS A 1 213 ? 7.687 -11.935 2.047 1.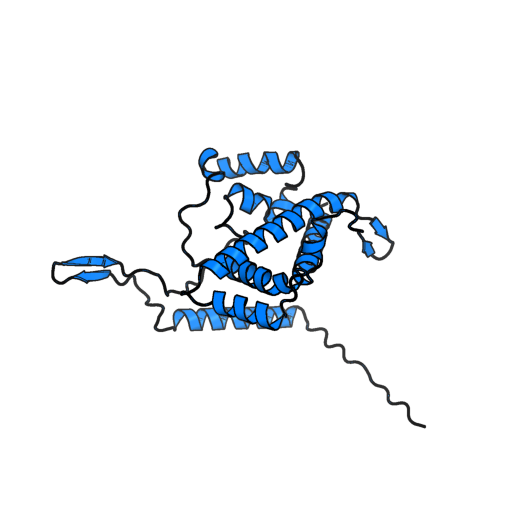00 72.56 213 LYS A O 1
ATOM 1691 N N . LEU A 1 214 ? 8.491 -9.843 1.842 1.00 73.12 214 LEU A N 1
ATOM 1692 C CA . LEU A 1 214 ? 7.194 -9.166 1.907 1.00 73.12 214 LEU A CA 1
ATOM 1693 C C . LEU A 1 214 ? 6.381 -9.304 0.609 1.00 73.12 214 LEU A C 1
ATOM 1695 O O . LEU A 1 214 ? 5.177 -9.078 0.613 1.00 73.12 214 LEU A O 1
ATOM 1699 N N . LEU A 1 215 ? 7.017 -9.687 -0.501 1.00 74.75 215 LEU A N 1
ATOM 1700 C CA . LEU A 1 215 ? 6.342 -10.031 -1.758 1.00 74.75 215 LEU A CA 1
ATOM 1701 C C . LEU A 1 215 ? 6.073 -11.536 -1.891 1.00 74.75 215 LEU A C 1
ATOM 1703 O O . LEU A 1 215 ? 5.446 -11.955 -2.859 1.00 74.75 215 LEU A O 1
ATOM 1707 N N . GLY A 1 216 ? 6.512 -12.344 -0.922 1.00 71.62 216 GLY A N 1
ATOM 1708 C CA . GLY A 1 216 ? 6.191 -13.768 -0.846 1.00 71.62 216 GLY A CA 1
ATOM 1709 C C . GLY A 1 216 ? 4.725 -14.040 -0.494 1.00 71.62 216 GLY A C 1
ATOM 1710 O O . GLY A 1 216 ? 4.261 -15.165 -0.668 1.00 71.62 216 GLY A O 1
ATOM 1711 N N . TYR A 1 217 ? 3.983 -13.028 -0.026 1.00 75.94 217 TYR A N 1
ATOM 1712 C CA . TYR A 1 217 ? 2.566 -13.171 0.302 1.00 75.94 217 TYR A CA 1
ATOM 1713 C C . TYR A 1 217 ? 1.688 -13.159 -0.955 1.00 75.94 217 TYR A C 1
ATOM 1715 O O . TYR A 1 217 ? 1.893 -12.324 -1.838 1.00 75.94 217 TYR A O 1
ATOM 1723 N N . PRO A 1 218 ? 0.658 -14.017 -1.037 1.00 80.31 218 PRO A N 1
ATOM 1724 C CA . PRO A 1 218 ? -0.175 -14.124 -2.229 1.00 80.31 218 PRO A CA 1
ATOM 1725 C C . PRO A 1 218 ? -0.927 -12.827 -2.569 1.00 80.31 218 PRO A C 1
ATOM 1727 O O . PRO A 1 218 ? -1.018 -12.491 -3.753 1.00 80.31 218 PRO A O 1
ATOM 1730 N N . GLN A 1 219 ? -1.432 -12.053 -1.592 1.00 80.12 219 GLN A N 1
ATOM 1731 C CA . GLN A 1 219 ? -2.090 -10.776 -1.913 1.00 80.12 219 GLN A CA 1
ATOM 1732 C C . GLN A 1 219 ? -1.071 -9.679 -2.206 1.00 80.12 219 GLN A C 1
ATOM 1734 O O . GLN A 1 219 ? -1.289 -8.898 -3.132 1.00 80.12 219 GLN A O 1
ATOM 1739 N N . ALA A 1 220 ? 0.052 -9.624 -1.485 1.00 81.31 220 ALA A N 1
ATOM 1740 C CA . ALA A 1 220 ? 1.128 -8.678 -1.793 1.00 81.31 220 ALA A CA 1
ATOM 1741 C C . ALA A 1 220 ? 1.686 -8.884 -3.212 1.00 81.31 220 ALA A C 1
ATOM 1743 O O . ALA A 1 220 ? 1.815 -7.919 -3.968 1.00 81.31 220 ALA A O 1
ATOM 1744 N N . LEU A 1 221 ? 1.916 -10.138 -3.615 1.00 84.00 221 LEU A N 1
ATOM 1745 C CA . LEU A 1 221 ? 2.346 -10.504 -4.963 1.00 84.00 221 LEU A CA 1
ATOM 1746 C C . LEU A 1 221 ? 1.295 -10.134 -6.011 1.00 84.00 221 LEU A C 1
ATOM 1748 O O . LEU A 1 221 ? 1.619 -9.570 -7.052 1.00 84.00 221 LEU A O 1
ATOM 1752 N N . THR A 1 222 ? 0.021 -10.399 -5.726 1.00 85.06 222 THR A N 1
ATOM 1753 C CA . THR A 1 222 ? -1.084 -10.036 -6.621 1.00 85.06 222 THR A CA 1
ATOM 1754 C C . THR A 1 222 ? -1.149 -8.520 -6.830 1.00 85.06 222 THR A C 1
ATOM 1756 O O . THR A 1 222 ? -1.216 -8.048 -7.966 1.00 85.06 222 THR A O 1
ATOM 1759 N N . ARG A 1 223 ? -1.054 -7.735 -5.750 1.00 84.12 223 ARG A N 1
ATOM 1760 C CA . ARG A 1 223 ? -1.009 -6.263 -5.801 1.00 84.12 223 ARG A CA 1
ATOM 1761 C C . ARG A 1 223 ? 0.205 -5.760 -6.580 1.00 84.12 223 ARG A C 1
ATOM 1763 O O . ARG A 1 223 ? 0.065 -4.845 -7.389 1.00 84.12 223 ARG A O 1
ATOM 1770 N N . PHE A 1 224 ? 1.365 -6.382 -6.389 1.00 86.12 224 PHE A N 1
ATOM 1771 C CA . PHE A 1 224 ? 2.576 -6.092 -7.152 1.00 86.12 224 PHE A CA 1
ATOM 1772 C C . PHE A 1 224 ? 2.391 -6.342 -8.655 1.00 86.12 224 PHE A C 1
ATOM 1774 O O . PHE A 1 224 ? 2.711 -5.479 -9.475 1.00 86.12 224 PHE A O 1
ATOM 1781 N N . CYS A 1 225 ? 1.809 -7.481 -9.030 1.00 84.50 225 CYS A N 1
ATOM 1782 C CA . CYS A 1 225 ? 1.500 -7.803 -10.420 1.00 84.50 225 CYS A CA 1
ATOM 1783 C C . CYS A 1 225 ? 0.513 -6.802 -11.034 1.00 84.50 225 CYS A C 1
ATOM 1785 O O . CYS A 1 225 ? 0.738 -6.348 -12.155 1.00 84.50 225 CYS A O 1
ATOM 1787 N N . TYR A 1 226 ? -0.544 -6.413 -10.312 1.00 85.38 226 TYR A N 1
ATOM 1788 C CA . TYR A 1 226 ? -1.476 -5.377 -10.773 1.00 85.38 226 TYR A CA 1
ATOM 1789 C C . TYR A 1 226 ? -0.783 -4.035 -10.996 1.00 85.38 226 TYR A C 1
ATOM 1791 O O . TYR A 1 226 ? -0.945 -3.440 -12.061 1.00 85.38 226 TYR A O 1
ATOM 1799 N N . PHE A 1 227 ? 0.053 -3.602 -10.050 1.00 85.88 227 PHE A N 1
ATOM 1800 C CA . PHE A 1 227 ? 0.846 -2.386 -10.199 1.00 85.88 227 PHE A CA 1
ATOM 1801 C C . PHE A 1 227 ? 1.728 -2.430 -11.455 1.00 85.88 227 PHE A C 1
ATOM 1803 O O . PHE A 1 227 ? 1.732 -1.482 -12.240 1.00 85.88 227 PHE A O 1
ATOM 1810 N N . LEU A 1 228 ? 2.436 -3.540 -11.692 1.00 85.94 228 LEU A N 1
ATOM 1811 C CA . LEU A 1 228 ? 3.253 -3.709 -12.895 1.00 85.94 228 LEU A CA 1
ATOM 1812 C C . LEU A 1 228 ? 2.419 -3.702 -14.176 1.00 85.94 228 LEU A C 1
ATOM 1814 O O . LEU A 1 228 ? 2.819 -3.075 -15.156 1.00 85.94 228 LEU A O 1
ATOM 1818 N N . MET A 1 229 ? 1.273 -4.383 -14.192 1.00 84.88 229 MET A N 1
ATOM 1819 C CA . MET A 1 229 ? 0.380 -4.395 -15.351 1.00 84.88 229 MET A CA 1
ATOM 1820 C C . MET A 1 229 ? -0.098 -2.984 -15.697 1.00 84.88 229 MET A C 1
ATOM 1822 O O . MET A 1 229 ? -0.024 -2.595 -16.863 1.00 84.88 229 MET A O 1
ATOM 1826 N N . ASP A 1 230 ? -0.515 -2.204 -14.703 1.00 84.62 230 ASP A N 1
ATOM 1827 C CA . ASP A 1 230 ? -0.958 -0.824 -14.903 1.00 84.62 230 ASP A CA 1
ATOM 1828 C C . ASP A 1 230 ? 0.202 0.087 -15.332 1.00 84.62 230 ASP A C 1
ATOM 1830 O O . ASP A 1 230 ? 0.082 0.834 -16.304 1.00 84.62 230 ASP A O 1
ATOM 1834 N N . ALA A 1 231 ? 1.370 -0.033 -14.698 1.00 84.19 231 ALA A N 1
ATOM 1835 C CA . ALA A 1 231 ? 2.556 0.740 -15.063 1.00 84.19 231 ALA A CA 1
ATOM 1836 C C . ALA A 1 231 ? 3.028 0.464 -16.501 1.00 84.19 231 ALA A C 1
ATOM 1838 O O . ALA A 1 231 ? 3.515 1.365 -17.187 1.00 84.19 231 ALA A O 1
ATOM 1839 N N . LEU A 1 232 ? 2.883 -0.777 -16.971 1.00 83.25 232 LEU A N 1
ATOM 1840 C CA . LEU A 1 232 ? 3.235 -1.185 -18.329 1.00 83.25 232 LEU A CA 1
ATOM 1841 C C . LEU A 1 232 ? 2.168 -0.836 -19.376 1.00 83.25 232 LEU A C 1
ATOM 1843 O O . LEU A 1 232 ? 2.500 -0.819 -20.561 1.00 83.25 232 LEU A O 1
ATOM 1847 N N . ARG A 1 233 ? 0.911 -0.608 -18.975 1.00 81.81 233 ARG A N 1
ATOM 1848 C CA . ARG A 1 233 ? -0.170 -0.130 -19.859 1.00 81.81 233 ARG A CA 1
ATOM 1849 C C . ARG A 1 233 ? -0.023 1.352 -20.189 1.00 81.81 233 ARG A C 1
ATOM 1851 O O . ARG A 1 233 ? -0.318 1.751 -21.305 1.00 81.81 233 ARG A O 1
ATOM 1858 N N . GLU A 1 234 ? 0.474 2.142 -19.242 1.00 74.50 234 GLU A N 1
ATOM 1859 C CA . GLU A 1 234 ? 0.734 3.583 -19.397 1.00 74.50 234 GLU A CA 1
ATOM 1860 C C . GLU A 1 234 ? 2.080 3.896 -20.092 1.00 74.50 234 GLU A C 1
ATOM 1862 O O . GLU A 1 234 ? 2.525 5.053 -20.104 1.00 74.50 234 GLU A O 1
ATOM 1867 N N . LYS A 1 235 ? 2.793 2.875 -20.590 1.00 58.44 235 LYS A N 1
ATOM 1868 C CA . LYS A 1 235 ? 4.142 3.018 -21.153 1.00 58.44 235 LYS A CA 1
ATOM 1869 C C . LYS A 1 235 ? 4.127 3.623 -22.550 1.00 58.44 235 LYS A C 1
ATOM 1871 O O . LYS A 1 235 ? 3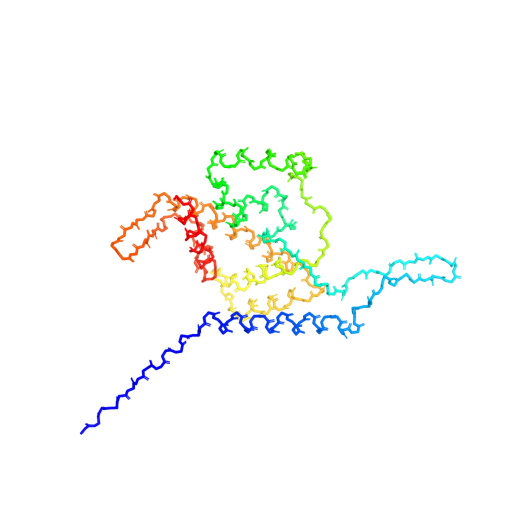.367 3.127 -23.404 1.00 58.44 235 LYS A O 1
#

Foldseek 3Di:
DDDDDDDPPPPPPDVVNVVVVVVVVVVVVQVCLVPDPQADPDQPQDQDPVRDGDGDPPVRRADDDDDPQFELLQVAFQLLSLLLRLVNCLVLVCLDPNSVVVSLVVCVVVVHDSVRRRDRPPDDDPHDPRLQVLLLVQLLQVCLPPPPDDSVVSNVLSVVCVDPVPVVSSVVSSVSSSLLSVLLVVQLSVQLVQWDDDPPDIDGDRDDPDSVSSCVGPVSVVVSVVSNVSNVVSD

Radius of gyration: 22.6 Å; chains: 1; bounding box: 49×76×60 Å

Secondary structure (DSSP, 8-state):
--------------HHHHHHHHHHHHHHHHHHHHH-TTS-SS--EEE-TTS-EEEPP-TT--------S-S-TTTS-HHHHHHT-HHHHHHHTTTSHHHHHHHHHHHHHTT--TTTTTS--S---TT-HHHHHHHHHHHHHGGGSTT---HHHHHHHHHHTTSTT-HHHHHHHHHHHHHHHHHHHHHHHHHHHH-EE-SS-EE-----TTGGGGGSSHHHHHHHHHHHHHHHH--

pLDDT: mean 70.79, std 14.93, range [31.02, 87.94]

InterPro domains:
  IPR003874 CDC45 [PF02724] (48-143)
  IPR003874 CDC45 [PF02724] (145-235)
  IPR003874 CDC45 [PTHR10507] (29-129)

Organism: NCBI:txid218843

Sequence (235 aa):
MRRVGGEEDGVLVDDEELFRRWKWGYYHMGAAINSSHRNLKALTTVTLKDGTLIRAPESTRIACQDEPRQMLVREWNLFESMLYSSYISTKLKTWTNKGEKKLMPLLARMGFATAGCQGKFQYITLELKPDVVYGLTALLESYVNSDGSSASEQFGVAYDALSLKNLDNLRSGMQQANAVQKVILSQGSAAITKVRSERKFRWVMLEDLMDAKLLGYPQALTRFCYFLMDALREK